Protein AF-G2FJX9-F1 (afdb_monomer)

Sequence (182 aa):
MTTAAAGDDTDPPIITLLGANALTVEAGTVYTDSGASANDAKDGDISANIMQSGVVDTSAPGSYILTYNVSDAAGNAATAVTRSVLVADTTPPAISLIGSSPQTVILGASYSDQGATANDSFDGDISASIVATGSVNTGVVGSYTLTYNVVDSAGNAATAITRTVNVVAVTLPADVTPRSSP

Secondary structure (DSSP, 8-state):
-------S--PPPEEEE-S-SSEEEETTSPP----EEEEETTTEE-GGGPEEE----TTS-EEEEEEEE-B-TT-PBPPPEEEEEEEE--PPPEEEESS-SSEEEETT-------EEEEETTTEE-GGGPEEE----TTS-EEEEEEEE-B-SS-PBPPPEEEEEEEE---PPP--------

Organism: NCBI:txid1049564

Nearest PDB structures (foldseek):
  4mb5-assembly1_A  TM=5.735E-01  e=2.737E-11  Moritella marina
  4hmc-assembly1_A  TM=5.653E-01  e=8.093E-11  Moritella marina
  5fq3-assembly4_D  TM=8.611E-01  e=6.940E-05  Bacteroides thetaiotaomicron
  2kpn-assembly1_A  TM=7.502E-01  e=7.327E-05  Bacillus cereus ATCC 14579
  5fq8-assembly1_G  TM=5.221E-01  e=1.790E-05  Bacteroides thetaiotaomicron

Solvent-accessible surface area (backbone atoms only — not comparable to full-atom values): 10976 Å² total; per-residue (Å²): 136,82,78,76,71,75,58,95,67,79,75,49,30,49,71,44,74,40,76,78,71,68,40,78,43,58,33,65,48,91,84,78,83,70,56,54,44,30,42,30,96,84,80,34,78,48,37,90,61,53,45,76,43,69,73,79,59,32,84,48,68,43,82,33,56,37,40,39,40,40,58,50,96,62,64,35,57,27,76,68,48,73,44,45,37,34,25,38,67,80,71,51,30,49,70,45,69,46,70,75,66,68,38,81,44,52,50,66,47,91,84,78,85,71,58,53,46,29,42,29,93,73,81,36,81,48,37,90,63,53,47,76,42,73,68,79,61,34,82,45,69,45,79,29,56,36,40,38,38,42,60,52,96,78,64,35,58,27,77,66,48,71,41,40,39,34,22,36,74,82,80,72,76,80,84,76,78,76,82,80,75,134

Mean predicted aligned error: 6.61 Å

InterPro domains:
  IPR013783 Immunoglobulin-like fold [G3DSA:2.60.40.10] (12-90)
  IPR013783 Immunoglobulin-like fold [G3DSA:2.60.40.10] (91-170)
  IPR032179 Pesticidal crystal protein Cry22Aa, Ig-like domain [PF16403] (15-87)
  IPR032179 Pesticidal crystal protein C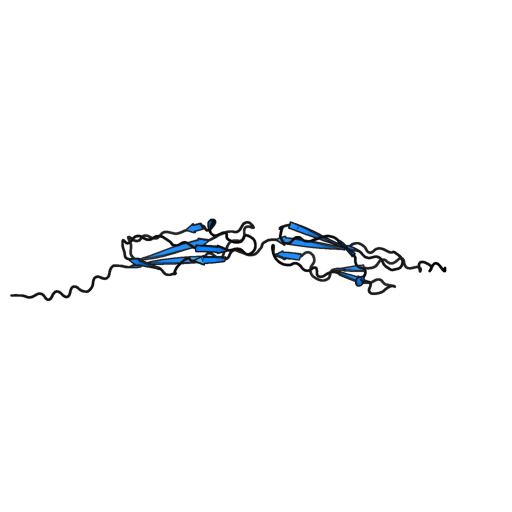ry22Aa, Ig-like domain [PF16403] (95-167)
  IPR051846 SH2 domain-containing adapter proteins [PTHR15127] (12-162)

Foldseek 3Di:
DDDDPLPPDPFWKEKAADDDAAEEDEAPDDDDGSAIWIQDPPQGTPSVQKDKDWDDHSLDFDKTKIKIKGGDPSGHIYDIDIGIYGRAHPWAKDKAADDDAAAEAEQPDDDDGPAIWIQDPNQGTPSVQKDKDWDDDSNDFDKTKIKIKGADPRGHIYDIDIGIYGHDYDDDDPPPPDPPDD

pLDDT: mean 93.91, std 12.18, range [40.28, 98.81]

Structure (mmCIF, N/CA/C/O backbone):
data_AF-G2FJX9-F1
#
_entry.id   AF-G2FJX9-F1
#
loop_
_atom_site.group_PDB
_atom_site.id
_atom_site.type_symbol
_atom_site.label_atom_id
_atom_site.label_alt_id
_atom_site.label_comp_id
_atom_site.label_asym_id
_atom_site.label_entity_id
_atom_site.label_seq_id
_atom_site.pdbx_PDB_ins_code
_atom_site.Cartn_x
_atom_site.Cartn_y
_atom_site.Cartn_z
_atom_site.occupancy
_atom_site.B_iso_or_equiv
_atom_site.auth_seq_id
_atom_site.auth_comp_id
_atom_site.auth_asym_id
_atom_site.auth_atom_id
_atom_site.pdbx_PDB_model_num
ATOM 1 N N . MET A 1 1 ? 36.270 16.993 -45.300 1.00 41.53 1 MET A N 1
ATOM 2 C CA . MET A 1 1 ? 35.192 16.458 -44.447 1.00 41.53 1 MET A CA 1
ATOM 3 C C . MET A 1 1 ? 35.109 14.978 -44.752 1.00 41.53 1 MET A C 1
ATOM 5 O O . MET A 1 1 ? 34.533 14.606 -45.763 1.00 41.53 1 MET A O 1
ATOM 9 N N . THR A 1 2 ? 35.834 14.165 -43.993 1.00 40.28 2 THR A N 1
ATOM 10 C CA . THR A 1 2 ? 35.913 12.722 -44.225 1.00 40.28 2 THR A CA 1
ATOM 11 C C . THR A 1 2 ? 34.751 12.096 -43.473 1.00 40.28 2 THR A C 1
ATOM 13 O O . THR A 1 2 ? 34.724 12.142 -42.247 1.00 40.28 2 THR A O 1
ATOM 16 N N . THR A 1 3 ? 33.759 11.593 -44.200 1.00 47.09 3 THR A N 1
ATOM 17 C CA . THR A 1 3 ? 32.723 10.718 -43.650 1.00 47.09 3 THR A CA 1
ATOM 18 C C . THR A 1 3 ? 33.428 9.487 -43.093 1.00 47.09 3 THR A C 1
ATOM 20 O O . THR A 1 3 ? 34.003 8.717 -43.864 1.00 47.09 3 THR A O 1
ATOM 23 N N . ALA A 1 4 ? 33.462 9.345 -41.767 1.00 46.47 4 ALA A N 1
ATOM 24 C CA . ALA A 1 4 ? 33.863 8.096 -41.141 1.00 46.47 4 ALA A CA 1
ATOM 25 C C . ALA A 1 4 ? 32.975 6.991 -41.722 1.00 46.47 4 ALA A C 1
ATOM 27 O O . ALA A 1 4 ? 31.752 7.130 -41.755 1.00 46.47 4 ALA A O 1
ATOM 28 N N . ALA A 1 5 ? 33.603 5.954 -42.270 1.00 47.22 5 ALA A N 1
ATOM 29 C CA . ALA A 1 5 ? 32.902 4.749 -42.667 1.00 47.22 5 ALA A CA 1
ATOM 30 C C . ALA A 1 5 ? 32.139 4.228 -41.444 1.00 47.22 5 ALA A C 1
ATOM 32 O O . ALA A 1 5 ? 32.725 4.144 -40.362 1.00 47.22 5 ALA A O 1
ATOM 33 N N . ALA A 1 6 ? 30.857 3.897 -41.617 1.00 55.81 6 ALA A N 1
ATOM 34 C CA . ALA A 1 6 ? 30.191 2.960 -40.727 1.00 55.81 6 ALA A CA 1
ATOM 35 C C . ALA A 1 6 ? 31.085 1.715 -40.700 1.00 55.81 6 ALA A C 1
ATOM 37 O O . ALA A 1 6 ? 31.231 1.039 -41.717 1.00 55.81 6 ALA A O 1
ATOM 38 N N . GLY A 1 7 ? 31.829 1.522 -39.609 1.00 59.31 7 GLY A N 1
ATOM 39 C CA . GLY A 1 7 ? 32.625 0.314 -39.437 1.00 59.31 7 GLY A CA 1
ATOM 40 C C . GLY A 1 7 ? 31.679 -0.882 -39.449 1.00 59.31 7 GLY A C 1
ATOM 41 O O . GLY A 1 7 ? 30.550 -0.723 -39.008 1.00 59.31 7 GLY A O 1
ATOM 42 N N . ASP A 1 8 ? 32.152 -2.034 -39.932 1.00 80.94 8 ASP A N 1
ATOM 43 C CA . ASP A 1 8 ? 31.414 -3.291 -40.199 1.00 80.94 8 ASP A CA 1
ATOM 44 C C . ASP A 1 8 ? 30.699 -3.939 -38.991 1.00 80.94 8 ASP A C 1
ATOM 46 O O . ASP A 1 8 ? 30.580 -5.158 -38.917 1.00 80.94 8 ASP A O 1
ATOM 50 N N . ASP A 1 9 ? 30.297 -3.164 -37.991 1.00 92.75 9 ASP A N 1
ATOM 51 C CA . ASP A 1 9 ? 29.526 -3.680 -36.882 1.00 92.75 9 ASP A CA 1
ATOM 52 C C . ASP A 1 9 ? 28.067 -3.875 -37.276 1.00 92.75 9 ASP A C 1
ATOM 54 O O . ASP A 1 9 ? 27.397 -2.938 -37.715 1.00 92.75 9 ASP A O 1
ATOM 58 N N . THR A 1 10 ? 27.586 -5.097 -37.107 1.00 94.94 10 THR A N 1
ATOM 59 C CA . THR A 1 10 ? 26.187 -5.472 -37.319 1.00 94.94 10 THR A CA 1
ATOM 60 C C . THR A 1 10 ? 25.580 -6.121 -36.081 1.00 94.94 10 THR A C 1
ATOM 62 O O . THR A 1 10 ? 24.422 -6.543 -36.133 1.00 94.94 10 THR A O 1
ATOM 65 N N . ASP A 1 11 ? 26.359 -6.271 -35.007 1.00 95.88 11 ASP A N 1
ATOM 66 C CA . ASP A 1 11 ? 25.911 -6.929 -33.791 1.00 95.88 11 ASP A CA 1
ATOM 67 C C . ASP A 1 11 ? 25.191 -5.891 -32.920 1.00 95.88 11 ASP A C 1
ATOM 69 O O . ASP A 1 11 ? 25.753 -4.852 -32.606 1.00 95.88 11 ASP A O 1
ATOM 73 N N . PRO A 1 12 ? 23.915 -6.105 -32.558 1.00 97.25 12 PRO A N 1
ATOM 74 C CA . PRO A 1 12 ? 23.208 -5.152 -31.723 1.00 97.25 12 PRO A CA 1
ATOM 75 C C . PRO A 1 12 ? 23.646 -5.267 -30.254 1.00 97.25 12 PRO A C 1
ATOM 77 O O . PRO A 1 12 ? 23.904 -6.375 -29.765 1.00 97.25 12 PRO A O 1
ATOM 80 N N . PRO A 1 13 ? 23.583 -4.163 -29.494 1.00 98.44 13 PRO A N 1
ATOM 81 C CA . PRO A 1 13 ? 23.856 -4.188 -28.066 1.00 98.44 13 PRO A CA 1
ATOM 82 C C . PRO A 1 13 ? 22.844 -5.038 -27.286 1.00 98.44 13 PRO A C 1
ATOM 84 O O . PRO A 1 13 ? 21.667 -5.156 -27.648 1.00 98.44 13 PRO A O 1
ATOM 87 N N . ILE A 1 14 ? 23.281 -5.574 -26.143 1.00 98.69 14 ILE A N 1
ATOM 88 C CA . ILE A 1 14 ? 22.447 -6.343 -25.211 1.00 98.69 14 ILE A CA 1
ATOM 89 C C . ILE A 1 14 ? 22.145 -5.499 -23.974 1.00 98.69 14 ILE A C 1
ATOM 91 O O . ILE A 1 14 ? 23.054 -5.100 -23.246 1.00 98.69 14 ILE A O 1
ATOM 95 N N . ILE A 1 15 ? 20.855 -5.290 -23.696 1.00 98.81 15 ILE A N 1
ATOM 96 C CA . ILE A 1 15 ? 20.367 -4.610 -22.489 1.00 98.81 15 ILE A CA 1
ATOM 97 C C . ILE A 1 15 ? 20.083 -5.639 -21.388 1.00 98.81 15 ILE A C 1
ATOM 99 O O . ILE A 1 15 ? 19.423 -6.650 -21.623 1.00 98.81 15 ILE A O 1
ATOM 103 N N . THR A 1 16 ? 20.517 -5.351 -20.163 1.00 98.56 16 THR A N 1
ATOM 104 C CA . THR A 1 16 ? 20.200 -6.126 -18.955 1.00 98.56 16 THR A CA 1
ATOM 105 C C . THR A 1 16 ? 19.555 -5.218 -17.912 1.00 98.56 16 THR A C 1
ATOM 107 O O . THR A 1 16 ? 20.143 -4.221 -17.502 1.00 98.56 16 THR A O 1
ATOM 110 N N . LEU A 1 17 ? 18.344 -5.546 -17.455 1.00 98.50 17 LEU A N 1
ATOM 111 C CA . LEU A 1 17 ? 17.701 -4.806 -16.364 1.00 98.50 17 LEU A CA 1
ATOM 112 C C . LEU A 1 17 ? 18.473 -4.989 -15.054 1.00 98.50 17 LEU A C 1
ATOM 114 O O . LEU A 1 17 ? 18.838 -6.107 -14.694 1.00 98.50 17 LEU A O 1
ATOM 118 N N . LEU A 1 18 ? 18.653 -3.901 -14.308 1.00 98.19 18 LEU A N 1
ATOM 119 C CA . LEU A 1 18 ? 19.197 -3.950 -12.953 1.00 98.19 18 LEU A CA 1
ATOM 120 C C . LEU A 1 18 ? 18.048 -4.075 -11.946 1.00 98.19 18 LEU A C 1
ATOM 122 O O . LEU A 1 18 ? 17.080 -3.331 -12.020 1.00 98.19 18 LEU A O 1
ATOM 126 N N . GLY A 1 19 ? 18.124 -5.001 -10.994 1.00 96.81 19 GLY A N 1
ATOM 127 C CA . GLY A 1 19 ? 17.037 -5.225 -10.033 1.00 96.81 19 GLY A CA 1
ATOM 128 C C . GLY A 1 19 ? 15.894 -6.095 -10.573 1.00 96.81 19 GLY A C 1
ATOM 129 O O . GLY A 1 19 ? 16.019 -6.757 -11.602 1.00 96.81 19 GLY A O 1
ATOM 130 N N . ALA A 1 20 ? 14.789 -6.148 -9.828 1.00 97.38 20 ALA A N 1
ATOM 131 C CA . ALA A 1 20 ? 13.705 -7.096 -10.078 1.00 97.38 20 ALA A CA 1
ATOM 132 C C . ALA A 1 20 ? 12.870 -6.756 -11.328 1.00 97.38 20 ALA A C 1
ATOM 134 O O . ALA A 1 20 ? 12.657 -5.589 -11.667 1.00 97.38 20 ALA A O 1
ATOM 135 N N . ASN A 1 21 ? 12.373 -7.801 -11.995 1.00 96.88 21 ASN A N 1
ATOM 136 C CA . ASN A 1 21 ? 11.363 -7.709 -13.045 1.00 96.88 21 ASN A CA 1
ATOM 137 C C . ASN A 1 21 ? 10.542 -9.015 -13.102 1.00 96.88 21 ASN A C 1
ATOM 139 O O . ASN A 1 21 ? 11.111 -10.080 -13.328 1.00 96.88 21 ASN A O 1
ATOM 143 N N . ALA A 1 22 ? 9.219 -8.998 -12.935 1.00 96.56 22 ALA A N 1
ATOM 144 C CA . ALA A 1 22 ? 8.404 -7.855 -12.511 1.00 96.56 22 ALA A CA 1
ATOM 145 C C . ALA A 1 22 ? 8.722 -7.422 -11.065 1.00 96.56 22 ALA A C 1
ATOM 147 O O . ALA A 1 22 ? 9.362 -8.165 -10.318 1.00 96.56 22 ALA A O 1
ATOM 148 N N . LEU A 1 23 ? 8.269 -6.231 -10.669 1.00 97.00 23 LEU A N 1
ATOM 149 C CA . LEU A 1 23 ? 8.296 -5.806 -9.268 1.00 97.00 23 LEU A CA 1
ATOM 150 C C . LEU A 1 23 ? 6.975 -5.170 -8.830 1.00 97.00 23 LEU A C 1
ATOM 152 O O . LEU A 1 23 ? 6.249 -4.604 -9.649 1.00 97.00 23 LEU A O 1
ATOM 156 N N . THR A 1 24 ? 6.711 -5.238 -7.529 1.00 98.00 24 THR A N 1
ATOM 157 C CA . THR A 1 24 ? 5.604 -4.537 -6.876 1.00 98.00 24 THR A CA 1
ATOM 158 C C . THR A 1 24 ? 6.153 -3.353 -6.090 1.00 98.00 24 THR A C 1
ATOM 160 O O . THR A 1 24 ? 7.195 -3.468 -5.443 1.00 98.00 24 THR A O 1
ATOM 163 N N . VAL A 1 25 ? 5.459 -2.224 -6.165 1.00 98.31 25 VAL A N 1
ATOM 164 C CA . VAL A 1 25 ? 5.754 -0.978 -5.459 1.00 98.31 25 VAL A CA 1
ATOM 165 C C . VAL A 1 25 ? 4.544 -0.610 -4.619 1.00 98.31 25 VAL A C 1
ATOM 167 O O . VAL A 1 25 ? 3.416 -0.657 -5.108 1.00 98.31 25 VAL A O 1
ATOM 170 N N . GLU A 1 26 ? 4.796 -0.221 -3.375 1.00 98.50 26 GLU A N 1
ATOM 171 C CA . GLU A 1 26 ? 3.747 0.230 -2.471 1.00 98.50 26 GLU A CA 1
ATOM 172 C C . GLU A 1 26 ? 3.165 1.571 -2.930 1.00 98.50 26 GLU A C 1
ATOM 174 O O . GLU A 1 26 ? 3.909 2.521 -3.221 1.00 98.50 26 GLU A O 1
ATOM 179 N N . ALA A 1 27 ? 1.838 1.651 -2.999 1.00 98.50 27 ALA A N 1
ATOM 180 C CA . ALA A 1 27 ? 1.137 2.861 -3.397 1.00 98.50 27 ALA A CA 1
ATOM 181 C C . ALA A 1 27 ? 1.475 4.037 -2.463 1.00 98.50 27 ALA A C 1
ATOM 183 O O . ALA A 1 27 ? 1.755 3.881 -1.278 1.00 98.50 27 ALA A O 1
ATOM 184 N N . GLY A 1 28 ? 1.527 5.243 -3.023 1.00 97.19 28 GLY A N 1
ATOM 185 C CA . GLY A 1 28 ? 1.879 6.470 -2.305 1.00 97.19 28 GLY A CA 1
ATOM 186 C C . GLY A 1 28 ? 3.358 6.609 -1.913 1.00 97.19 28 GLY A C 1
ATOM 187 O O . GLY A 1 28 ? 3.757 7.671 -1.432 1.00 97.19 28 GLY A O 1
ATOM 188 N N . THR A 1 29 ? 4.199 5.595 -2.140 1.00 97.62 29 THR A N 1
ATOM 189 C CA . THR A 1 29 ? 5.635 5.667 -1.825 1.00 97.62 29 THR A CA 1
ATOM 190 C C . THR A 1 29 ? 6.467 6.199 -2.990 1.00 97.62 29 THR A C 1
ATOM 192 O O . THR A 1 29 ? 6.030 6.250 -4.141 1.00 97.62 29 THR A O 1
ATOM 195 N N . VAL A 1 30 ? 7.697 6.627 -2.700 1.00 97.00 30 VAL A N 1
ATOM 196 C CA . VAL A 1 30 ? 8.643 7.047 -3.738 1.00 97.00 30 VAL A CA 1
ATOM 197 C C . VAL A 1 30 ? 9.198 5.814 -4.445 1.00 97.00 30 VAL A C 1
ATOM 199 O O 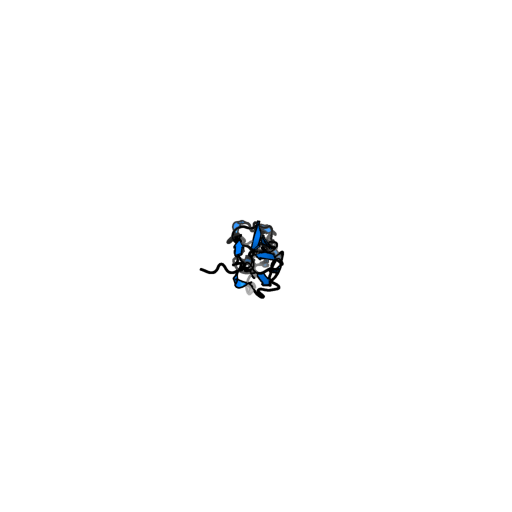. VAL A 1 30 ? 9.786 4.940 -3.810 1.00 97.00 30 VAL A O 1
ATOM 202 N N . TYR A 1 31 ? 9.077 5.791 -5.771 1.00 97.50 31 TYR A N 1
ATOM 203 C CA . TYR A 1 31 ? 9.707 4.789 -6.620 1.00 97.50 31 TYR A CA 1
ATOM 204 C C . TYR A 1 31 ? 10.940 5.355 -7.322 1.00 97.50 31 TYR A C 1
ATOM 206 O O . TYR A 1 31 ? 10.863 6.376 -8.005 1.00 97.50 31 TYR A O 1
ATOM 214 N N . THR A 1 32 ? 12.060 4.644 -7.197 1.00 97.00 32 THR A N 1
ATOM 215 C CA . THR A 1 32 ? 13.280 4.913 -7.959 1.00 97.00 32 THR A CA 1
ATOM 216 C C . THR A 1 32 ? 13.578 3.721 -8.847 1.00 97.00 32 THR A C 1
ATOM 218 O O . THR A 1 32 ? 13.769 2.599 -8.372 1.00 97.00 32 THR A O 1
ATOM 221 N N . ASP A 1 33 ? 13.644 3.982 -10.146 1.00 97.31 33 ASP A N 1
ATOM 222 C CA . ASP A 1 33 ? 13.982 2.968 -11.122 1.00 97.31 33 ASP A CA 1
ATOM 223 C C . ASP A 1 33 ? 15.440 2.512 -10.961 1.00 97.31 33 ASP A C 1
ATOM 225 O O . ASP A 1 33 ? 16.356 3.329 -10.891 1.00 97.31 33 ASP A O 1
ATOM 229 N N . SER A 1 34 ? 15.671 1.198 -10.915 1.00 97.50 34 SER A N 1
ATOM 230 C CA . SER A 1 34 ? 17.032 0.647 -10.801 1.00 97.50 34 SER A CA 1
ATOM 231 C C . SER A 1 34 ? 17.830 0.755 -12.106 1.00 97.50 34 SER A C 1
ATOM 233 O O . SER A 1 34 ? 19.022 0.463 -12.119 1.00 97.50 34 SER A O 1
ATOM 235 N N . GLY A 1 35 ? 17.191 1.172 -13.203 1.00 97.94 35 GLY A N 1
ATOM 236 C CA . GLY A 1 35 ? 17.808 1.302 -14.511 1.00 97.94 35 GLY A CA 1
ATOM 237 C C . GLY A 1 35 ? 18.100 -0.038 -15.179 1.00 97.94 35 GLY A C 1
ATOM 238 O O . GLY A 1 35 ? 17.549 -1.092 -14.834 1.00 97.94 35 GLY A O 1
ATOM 239 N N . ALA A 1 36 ? 18.986 0.031 -16.160 1.00 98.69 36 ALA A N 1
ATOM 240 C CA . ALA A 1 36 ? 19.495 -1.085 -16.933 1.00 98.69 36 ALA A CA 1
ATOM 241 C C . ALA A 1 36 ? 20.971 -0.821 -17.269 1.00 98.69 36 ALA A C 1
ATOM 243 O O . ALA A 1 36 ? 21.419 0.325 -17.221 1.00 98.69 36 ALA A O 1
ATOM 244 N N . SER A 1 37 ? 21.712 -1.868 -17.615 1.00 98.69 37 SER A N 1
ATOM 245 C CA . SER A 1 37 ? 23.018 -1.767 -18.265 1.00 98.69 37 SER A CA 1
ATOM 246 C C . SER A 1 37 ? 22.923 -2.224 -19.718 1.00 98.69 37 SER A C 1
ATOM 248 O O . SER A 1 37 ? 22.001 -2.954 -20.087 1.00 98.69 37 SER A O 1
ATOM 250 N N . ALA A 1 38 ? 23.865 -1.790 -20.550 1.00 98.69 38 ALA A N 1
ATOM 251 C CA . ALA A 1 38 ? 23.965 -2.200 -21.940 1.00 98.69 38 ALA A CA 1
ATOM 252 C C . ALA A 1 38 ? 25.424 -2.415 -22.329 1.00 98.69 38 ALA A C 1
ATOM 254 O O . ALA A 1 38 ? 26.266 -1.554 -22.086 1.00 98.69 38 ALA A O 1
ATOM 255 N N . ASN A 1 39 ? 25.707 -3.561 -22.941 1.00 98.62 39 ASN A N 1
ATOM 256 C CA . ASN A 1 39 ? 27.021 -3.856 -23.498 1.00 98.62 39 ASN A CA 1
ATOM 257 C C . ASN A 1 39 ? 26.888 -4.227 -24.967 1.00 98.62 39 ASN A C 1
ATOM 259 O O . ASN A 1 39 ? 25.992 -4.984 -25.346 1.00 98.62 39 ASN A O 1
ATOM 263 N N . ASP A 1 40 ? 27.818 -3.709 -25.748 1.00 98.31 40 ASP A N 1
ATOM 264 C CA . ASP A 1 40 ? 28.053 -4.067 -27.131 1.00 98.31 40 ASP A CA 1
ATOM 265 C C . ASP A 1 40 ? 29.410 -4.780 -27.279 1.00 98.31 40 ASP A C 1
ATOM 267 O O . ASP A 1 40 ? 30.335 -4.563 -26.489 1.00 98.31 40 ASP A O 1
ATOM 271 N N . ALA A 1 41 ? 29.537 -5.654 -28.278 1.00 97.12 41 ALA A N 1
ATOM 272 C CA . ALA A 1 41 ? 30.748 -6.442 -28.490 1.00 97.12 41 ALA A CA 1
ATOM 273 C C . ALA A 1 41 ? 31.952 -5.595 -28.942 1.00 97.12 41 ALA A C 1
ATOM 275 O O . ALA A 1 41 ? 33.096 -5.945 -28.629 1.00 97.12 41 ALA A O 1
ATOM 276 N N . LYS A 1 42 ? 31.715 -4.497 -29.664 1.00 95.94 42 LYS A N 1
ATOM 277 C CA . LYS A 1 42 ? 32.747 -3.636 -30.246 1.00 95.94 42 LYS A CA 1
ATOM 278 C C . LYS A 1 42 ? 32.888 -2.313 -29.506 1.00 95.94 42 LYS A C 1
ATOM 280 O O . LYS A 1 42 ? 34.017 -1.871 -29.287 1.00 95.94 42 LYS A O 1
ATOM 285 N N . ASP A 1 43 ? 31.772 -1.712 -29.106 1.00 96.56 43 ASP A N 1
ATOM 286 C CA . ASP A 1 43 ? 31.730 -0.427 -28.404 1.00 96.56 43 ASP A CA 1
ATOM 287 C C . ASP A 1 43 ? 31.861 -0.576 -26.876 1.00 96.56 43 ASP A C 1
ATOM 289 O O . ASP A 1 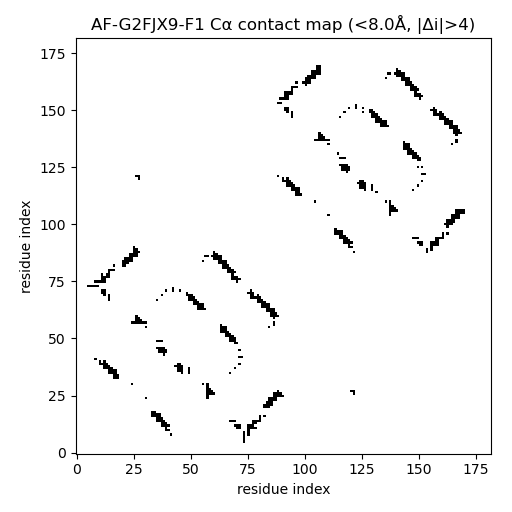43 ? 32.160 0.393 -26.174 1.00 96.56 43 ASP A O 1
ATOM 293 N N . GLY A 1 44 ? 31.712 -1.794 -26.345 1.00 97.50 44 GLY A N 1
ATOM 294 C CA . GLY A 1 44 ? 31.833 -2.076 -24.916 1.00 97.50 44 GLY A CA 1
ATOM 295 C C . GLY A 1 44 ? 30.621 -1.593 -24.116 1.00 97.50 44 GLY A C 1
ATOM 296 O O . GLY A 1 44 ? 29.478 -1.765 -24.534 1.00 97.50 44 GLY A O 1
ATOM 297 N N . ASP A 1 45 ? 30.853 -1.026 -22.929 1.00 98.44 45 ASP A N 1
ATOM 298 C CA . ASP A 1 45 ? 29.772 -0.533 -22.068 1.00 98.44 45 ASP A CA 1
ATOM 299 C C . ASP A 1 45 ? 29.195 0.781 -22.612 1.00 98.44 45 ASP A C 1
ATOM 301 O O . ASP A 1 45 ? 29.835 1.835 -22.567 1.00 98.44 45 ASP A O 1
ATOM 305 N N . ILE A 1 46 ? 27.951 0.714 -23.078 1.00 98.50 46 ILE A N 1
ATOM 306 C CA . ILE A 1 46 ? 27.189 1.852 -23.596 1.00 98.50 46 ILE A CA 1
ATOM 307 C C . ILE A 1 46 ? 25.985 2.187 -22.704 1.00 98.50 46 ILE A C 1
ATOM 309 O O . ILE A 1 46 ? 25.046 2.852 -23.144 1.00 98.50 46 ILE A O 1
ATOM 313 N N . SER A 1 47 ? 25.993 1.762 -21.435 1.00 98.62 47 SER A N 1
ATOM 314 C CA . SER A 1 47 ? 24.878 1.951 -20.492 1.00 98.62 47 SER A CA 1
ATOM 315 C C . SER A 1 47 ? 24.444 3.415 -20.345 1.00 98.62 47 SER A C 1
ATOM 317 O O . SER A 1 47 ? 23.261 3.696 -20.171 1.00 98.62 47 SER A O 1
ATOM 319 N N . ALA A 1 48 ? 25.379 4.363 -20.466 1.00 98.25 48 ALA A N 1
ATOM 320 C CA . ALA A 1 48 ? 25.092 5.799 -20.397 1.00 98.25 48 ALA A CA 1
ATOM 321 C C . ALA A 1 48 ? 24.210 6.315 -21.552 1.00 98.25 48 ALA A C 1
ATOM 323 O O . ALA A 1 48 ? 23.621 7.388 -21.434 1.00 98.25 48 ALA A O 1
ATOM 324 N N . ASN A 1 49 ? 24.104 5.555 -22.646 1.00 98.31 49 ASN A N 1
ATOM 325 C CA . ASN A 1 49 ? 23.326 5.915 -23.830 1.00 98.31 49 ASN A CA 1
ATOM 326 C C . ASN A 1 49 ? 21.909 5.323 -23.808 1.00 98.31 49 ASN A C 1
ATOM 328 O O . ASN A 1 49 ? 21.134 5.561 -24.736 1.00 98.31 49 ASN A O 1
ATOM 332 N N . ILE A 1 50 ? 21.559 4.541 -22.779 1.00 98.69 50 ILE A N 1
ATOM 333 C CA . ILE A 1 50 ? 20.227 3.948 -22.665 1.00 98.69 50 ILE A CA 1
ATOM 334 C C . ILE A 1 50 ? 19.176 5.052 -22.569 1.00 98.69 50 ILE A C 1
ATOM 336 O O . ILE A 1 50 ? 19.208 5.915 -21.692 1.00 98.69 50 ILE A O 1
ATOM 340 N N . MET A 1 51 ? 18.184 4.966 -23.448 1.00 98.31 51 MET A N 1
ATOM 341 C CA . MET A 1 51 ? 16.975 5.765 -23.397 1.00 98.31 51 MET A CA 1
ATOM 342 C C . MET A 1 51 ? 15.872 4.967 -22.707 1.00 98.31 51 MET A C 1
ATOM 344 O O . MET A 1 51 ? 15.427 3.930 -23.205 1.00 98.31 51 MET A O 1
ATOM 348 N N . GLN A 1 52 ? 15.410 5.474 -21.567 1.00 98.25 52 GLN A N 1
ATOM 349 C CA . GLN A 1 52 ? 14.216 4.977 -20.891 1.00 98.25 52 GLN A CA 1
ATOM 350 C C . GLN A 1 52 ? 12.988 5.778 -21.342 1.00 98.25 52 GLN A C 1
ATOM 352 O O . GLN A 1 52 ? 13.027 7.004 -21.441 1.00 98.25 52 GLN A O 1
ATOM 357 N N . SER A 1 53 ? 11.870 5.089 -21.547 1.00 98.19 53 SER A N 1
ATOM 358 C CA . SER A 1 53 ? 10.542 5.688 -21.696 1.00 98.19 53 SER A CA 1
ATOM 359 C C . SER A 1 53 ? 9.526 5.010 -20.775 1.00 98.19 53 SER A C 1
ATOM 361 O O . SER A 1 53 ? 9.762 3.907 -20.279 1.00 98.19 53 SER A O 1
ATOM 363 N N . GLY A 1 54 ? 8.396 5.680 -20.546 1.00 97.81 54 GLY A N 1
ATOM 364 C CA . GLY A 1 54 ? 7.401 5.288 -19.547 1.00 97.81 54 GLY A CA 1
ATOM 365 C C . GLY A 1 54 ? 7.606 6.010 -18.215 1.00 97.81 54 GLY A C 1
ATOM 366 O O . GLY A 1 54 ? 8.696 6.493 -17.906 1.00 97.81 54 GLY A O 1
ATOM 367 N N . VAL A 1 55 ? 6.526 6.104 -17.444 1.00 97.25 55 VAL A N 1
ATOM 368 C CA . VAL A 1 55 ? 6.490 6.723 -16.116 1.00 97.25 55 VAL A CA 1
ATOM 369 C C . VAL A 1 55 ? 5.663 5.818 -15.213 1.00 97.25 55 VAL A C 1
ATOM 371 O O . VAL A 1 55 ? 4.646 5.279 -15.649 1.00 97.25 55 VAL A O 1
ATOM 374 N N . VAL A 1 56 ? 6.108 5.648 -13.971 1.00 98.50 56 VAL A N 1
ATOM 375 C CA . VAL A 1 56 ? 5.345 4.964 -12.924 1.00 98.50 56 VAL A CA 1
ATOM 376 C C . VAL A 1 56 ? 4.739 6.032 -12.025 1.00 98.50 56 VAL A C 1
ATOM 378 O O . VAL A 1 56 ? 5.477 6.820 -11.436 1.00 98.50 56 VAL A O 1
ATOM 381 N N . ASP A 1 57 ? 3.412 6.062 -11.936 1.00 98.31 57 ASP A N 1
ATOM 382 C CA . ASP A 1 57 ? 2.689 6.917 -10.996 1.00 98.31 57 ASP A CA 1
ATOM 383 C C . ASP A 1 57 ? 2.308 6.095 -9.761 1.00 98.31 57 ASP A C 1
ATOM 385 O O . ASP A 1 57 ? 1.389 5.279 -9.797 1.00 98.31 57 ASP A O 1
ATOM 389 N N . THR A 1 58 ? 3.032 6.285 -8.658 1.00 98.38 58 THR A N 1
ATOM 390 C CA . THR A 1 58 ? 2.757 5.554 -7.414 1.00 98.38 58 THR A CA 1
ATOM 391 C C . THR A 1 58 ? 1.520 6.062 -6.680 1.00 98.38 58 THR A C 1
ATOM 393 O O . THR A 1 58 ? 1.049 5.384 -5.773 1.00 98.38 58 THR A O 1
ATOM 396 N N . SER A 1 59 ? 0.950 7.209 -7.068 1.00 97.69 59 SER A N 1
ATOM 397 C CA . SER A 1 59 ? -0.311 7.703 -6.498 1.00 97.69 59 SER A CA 1
ATOM 398 C C . SER A 1 59 ? -1.546 6.998 -7.065 1.00 97.69 59 SER A C 1
ATOM 400 O O . SER A 1 59 ? -2.639 7.135 -6.519 1.00 97.69 59 SER A O 1
ATOM 402 N N . ALA A 1 60 ? -1.376 6.214 -8.132 1.00 97.69 60 ALA A N 1
ATOM 403 C CA . ALA A 1 60 ? -2.441 5.469 -8.778 1.00 97.69 60 ALA A CA 1
ATOM 404 C C . ALA A 1 60 ? -2.080 3.973 -8.841 1.00 97.69 60 ALA A C 1
ATOM 406 O O . ALA A 1 60 ? -1.223 3.579 -9.638 1.00 97.69 60 ALA A O 1
ATOM 407 N N . PRO A 1 61 ? -2.730 3.110 -8.039 1.00 98.00 61 PRO A N 1
ATOM 408 C CA . PRO A 1 61 ? -2.578 1.666 -8.155 1.00 98.00 61 PRO A CA 1
ATOM 409 C C . PRO A 1 61 ? -2.862 1.175 -9.579 1.00 98.00 61 PRO A C 1
ATOM 411 O O . PRO A 1 61 ? -3.823 1.597 -10.226 1.00 98.00 61 PRO A O 1
ATOM 414 N N . GLY A 1 62 ? -2.021 0.277 -10.085 1.00 98.25 62 GLY A N 1
ATOM 415 C CA . GLY A 1 62 ? -2.095 -0.185 -11.466 1.00 98.25 62 GLY A CA 1
ATOM 416 C C . GLY A 1 62 ? -0.797 -0.795 -11.979 1.00 98.25 62 GLY A C 1
ATOM 417 O O . GLY A 1 62 ? 0.223 -0.831 -11.294 1.00 98.25 62 GLY A O 1
ATOM 418 N N . SER A 1 63 ? -0.838 -1.311 -13.208 1.00 98.44 63 SER A N 1
ATOM 419 C CA . SER A 1 63 ? 0.346 -1.836 -13.893 1.00 98.44 63 SER A CA 1
ATOM 420 C C . SER A 1 63 ? 0.953 -0.787 -14.817 1.00 98.44 63 SER A C 1
ATOM 422 O O . SER A 1 63 ? 0.265 -0.207 -15.655 1.00 98.44 63 SER A O 1
ATOM 424 N N . TYR A 1 64 ? 2.260 -0.609 -14.695 1.00 98.69 64 TYR A N 1
ATOM 425 C CA . TYR A 1 64 ? 3.067 0.333 -15.452 1.00 98.69 64 TYR A CA 1
ATOM 426 C C . TYR A 1 64 ? 4.188 -0.407 -16.171 1.00 98.69 64 TYR A C 1
ATOM 428 O O . TYR A 1 64 ? 4.689 -1.431 -15.699 1.00 98.69 64 TYR A O 1
ATOM 436 N N . ILE A 1 65 ? 4.592 0.126 -17.322 1.00 98.56 65 ILE A N 1
ATOM 437 C CA . ILE A 1 65 ? 5.672 -0.434 -18.132 1.00 98.56 65 ILE A CA 1
ATOM 438 C C . ILE A 1 65 ? 6.709 0.652 -18.385 1.00 98.56 65 ILE A C 1
ATOM 440 O O . ILE A 1 65 ? 6.388 1.722 -18.903 1.00 98.56 65 ILE A O 1
ATOM 444 N N . LEU A 1 66 ? 7.961 0.343 -18.060 1.00 98.62 66 LEU A N 1
ATOM 445 C CA . LEU A 1 66 ? 9.126 1.104 -18.498 1.00 98.62 66 LEU A CA 1
ATOM 446 C C . LEU A 1 66 ? 9.798 0.359 -19.644 1.00 98.62 66 LEU A C 1
ATOM 448 O O . LEU A 1 66 ? 9.902 -0.865 -19.604 1.00 98.62 66 LEU A O 1
ATOM 452 N N . THR A 1 67 ? 10.251 1.086 -20.659 1.00 98.62 67 THR A N 1
ATOM 453 C CA . THR A 1 67 ? 10.925 0.516 -21.833 1.00 98.62 67 THR A CA 1
ATOM 454 C C . THR A 1 67 ? 12.312 1.118 -21.971 1.00 98.62 67 THR A C 1
ATOM 456 O O . THR A 1 67 ? 12.446 2.341 -21.977 1.00 98.62 67 THR A O 1
ATOM 459 N N . TYR A 1 68 ? 13.319 0.263 -22.122 1.00 98.75 68 TYR A N 1
ATOM 460 C CA . TYR A 1 68 ? 14.719 0.631 -22.304 1.00 98.75 68 TYR A CA 1
ATOM 461 C C . TYR A 1 68 ? 15.144 0.273 -23.716 1.00 98.75 68 TYR A C 1
ATOM 463 O O . TYR A 1 68 ? 14.893 -0.840 -24.189 1.00 98.75 68 TYR A O 1
ATOM 471 N N . ASN A 1 69 ? 15.798 1.219 -24.375 1.00 98.50 69 ASN A N 1
ATOM 472 C CA . ASN A 1 69 ? 16.366 1.020 -25.693 1.00 98.50 69 ASN A CA 1
ATOM 473 C C . ASN A 1 69 ? 17.712 1.739 -25.801 1.00 98.50 69 ASN A C 1
ATOM 475 O O . ASN A 1 69 ? 17.949 2.730 -25.115 1.00 98.50 69 ASN A O 1
ATOM 479 N N . VAL A 1 70 ? 18.592 1.238 -26.655 1.00 98.50 70 VAL A N 1
ATOM 480 C CA . VAL A 1 70 ? 19.885 1.848 -26.954 1.00 98.50 70 VAL A CA 1
ATOM 481 C C . VAL A 1 70 ? 20.323 1.404 -28.344 1.00 98.50 70 VAL A C 1
ATOM 483 O O . VAL A 1 70 ? 19.957 0.319 -28.804 1.00 98.50 70 VAL A O 1
ATOM 486 N N . SER A 1 71 ? 21.094 2.247 -29.015 1.00 98.12 71 SER A N 1
ATOM 487 C CA . SER A 1 71 ? 21.796 1.883 -30.241 1.00 98.12 71 SER A CA 1
ATOM 488 C C . SER A 1 71 ? 23.290 2.101 -30.049 1.00 98.12 71 SER A C 1
ATOM 490 O O . SER A 1 71 ? 23.691 2.988 -29.290 1.00 98.12 71 SER A O 1
ATOM 492 N N . ASP A 1 72 ? 24.088 1.268 -30.702 1.00 97.31 72 ASP A N 1
ATOM 493 C CA . ASP A 1 72 ? 25.546 1.383 -30.725 1.00 97.31 72 ASP A CA 1
ATOM 494 C C . ASP A 1 72 ? 26.010 2.548 -31.635 1.00 97.31 72 ASP A C 1
ATOM 496 O O . ASP A 1 72 ? 25.194 3.297 -32.191 1.00 97.31 72 ASP A O 1
ATOM 500 N N . ALA A 1 73 ? 27.325 2.734 -31.795 1.00 96.38 73 ALA A N 1
ATOM 501 C CA . ALA A 1 73 ? 27.868 3.808 -32.629 1.00 96.38 73 ALA A CA 1
ATOM 502 C C . ALA A 1 73 ? 27.677 3.571 -34.141 1.00 96.38 73 ALA A C 1
ATOM 504 O O . ALA A 1 73 ? 27.723 4.530 -34.921 1.00 96.38 73 ALA A O 1
ATOM 505 N N . ALA A 1 74 ? 27.467 2.321 -34.564 1.00 95.88 74 ALA A N 1
ATOM 506 C CA . ALA A 1 74 ? 27.183 1.944 -35.949 1.00 95.88 74 ALA A CA 1
ATOM 507 C C . ALA A 1 74 ? 25.693 2.095 -36.319 1.00 95.88 74 ALA A C 1
ATOM 509 O O . ALA A 1 74 ? 25.350 2.113 -37.504 1.00 95.88 74 ALA A O 1
ATOM 510 N N . GLY A 1 75 ? 24.820 2.285 -35.327 1.00 95.44 75 GLY A N 1
ATOM 511 C CA . GLY A 1 75 ? 23.378 2.453 -35.481 1.00 95.44 75 GLY A CA 1
ATOM 512 C C . GLY A 1 75 ? 22.573 1.159 -35.332 1.00 95.44 75 GLY A C 1
ATOM 513 O O . GLY A 1 75 ? 21.376 1.172 -35.634 1.00 95.44 75 GLY A O 1
ATOM 514 N N . ASN A 1 76 ? 23.173 0.059 -34.865 1.00 96.81 76 ASN A N 1
ATOM 515 C CA . ASN A 1 76 ? 22.435 -1.164 -34.564 1.00 96.81 76 ASN A CA 1
ATOM 516 C C . ASN A 1 76 ? 21.639 -0.966 -33.270 1.00 96.81 76 ASN A C 1
ATOM 518 O O . ASN A 1 76 ? 22.174 -0.573 -32.233 1.00 96.81 76 ASN A O 1
ATOM 522 N N . ALA A 1 77 ? 20.332 -1.221 -33.323 1.00 97.50 77 ALA A N 1
ATOM 523 C CA . ALA A 1 77 ? 19.449 -1.071 -32.173 1.00 97.50 77 ALA A CA 1
ATOM 524 C C . ALA A 1 77 ? 19.345 -2.372 -31.372 1.00 97.50 77 ALA A C 1
ATOM 526 O O . ALA A 1 77 ? 19.128 -3.444 -31.942 1.00 97.50 77 ALA A O 1
ATOM 527 N N . ALA A 1 78 ? 19.416 -2.263 -30.044 1.00 98.31 78 ALA A N 1
ATOM 528 C CA . ALA A 1 78 ? 19.082 -3.363 -29.152 1.00 98.31 78 ALA A CA 1
ATOM 529 C C . ALA A 1 78 ? 17.632 -3.826 -29.358 1.00 98.31 78 ALA A C 1
ATOM 531 O O . ALA A 1 78 ? 16.736 -3.055 -29.719 1.00 98.31 78 ALA A O 1
ATOM 532 N N . THR A 1 79 ? 17.365 -5.086 -29.012 1.00 98.44 79 THR A N 1
ATOM 533 C CA . THR A 1 79 ? 15.985 -5.482 -28.709 1.00 98.44 79 THR A CA 1
ATOM 534 C C . THR A 1 79 ? 15.548 -4.742 -27.449 1.00 98.44 79 THR A C 1
ATOM 536 O O . THR A 1 79 ? 16.178 -4.884 -26.401 1.00 98.44 79 THR A O 1
ATOM 539 N N . ALA A 1 80 ? 14.479 -3.949 -27.549 1.00 98.25 80 ALA A N 1
ATOM 540 C CA . ALA A 1 80 ? 13.969 -3.193 -26.413 1.00 98.25 80 ALA A CA 1
ATOM 541 C C . ALA A 1 80 ? 13.581 -4.133 -25.263 1.00 98.25 80 ALA A C 1
ATOM 543 O O . ALA A 1 80 ? 12.921 -5.155 -25.469 1.00 98.25 80 ALA A O 1
ATOM 544 N N . VAL A 1 81 ? 13.966 -3.763 -24.044 1.00 98.62 81 VAL A N 1
ATOM 545 C CA . VAL A 1 81 ? 13.648 -4.521 -22.831 1.00 98.62 81 VAL A CA 1
ATOM 546 C C . VAL A 1 81 ? 12.654 -3.728 -22.002 1.00 98.62 81 VAL A C 1
ATOM 548 O O . VAL A 1 81 ? 12.773 -2.511 -21.876 1.00 98.62 81 VAL A O 1
ATOM 551 N N . THR A 1 82 ? 11.670 -4.411 -21.424 1.00 98.62 82 THR A N 1
ATOM 552 C CA . THR A 1 82 ? 10.633 -3.776 -20.609 1.00 98.62 82 THR A CA 1
ATOM 553 C C . THR A 1 82 ? 10.695 -4.218 -19.155 1.00 98.62 82 THR A C 1
ATOM 555 O O . THR A 1 82 ? 10.825 -5.412 -18.871 1.00 98.62 82 THR A O 1
ATOM 558 N N . ARG A 1 83 ? 10.506 -3.270 -18.236 1.00 98.69 83 ARG A N 1
ATOM 559 C CA . ARG A 1 83 ? 10.247 -3.530 -16.818 1.00 98.69 83 ARG A CA 1
ATOM 560 C C . ARG A 1 83 ? 8.759 -3.369 -16.535 1.00 98.69 83 ARG A C 1
ATOM 562 O O . ARG A 1 83 ? 8.187 -2.326 -16.839 1.00 98.69 83 ARG A O 1
ATOM 569 N N . SER A 1 84 ? 8.159 -4.397 -15.941 1.00 98.56 84 SER A N 1
ATOM 570 C CA . SER A 1 84 ? 6.778 -4.369 -15.460 1.00 98.56 84 SER A CA 1
ATOM 571 C C . SER A 1 84 ? 6.758 -3.990 -13.984 1.00 98.56 84 SER A C 1
ATOM 573 O O . SER A 1 84 ? 7.379 -4.667 -13.160 1.00 98.56 84 SER A O 1
ATOM 575 N N . VAL A 1 85 ? 6.019 -2.934 -13.654 1.00 98.75 85 VAL A N 1
ATOM 576 C CA . VAL A 1 85 ? 5.864 -2.420 -12.291 1.00 98.75 85 VAL A CA 1
ATOM 577 C C . VAL A 1 85 ? 4.393 -2.470 -11.907 1.00 98.75 85 VAL A C 1
ATOM 579 O O . VAL A 1 85 ? 3.555 -1.889 -12.589 1.00 98.75 85 VAL A O 1
ATOM 582 N N . LEU A 1 86 ? 4.073 -3.166 -10.823 1.00 98.69 86 LEU A N 1
ATOM 583 C CA . LEU A 1 86 ? 2.746 -3.157 -10.222 1.00 98.69 86 LEU A CA 1
ATOM 584 C C . LEU A 1 86 ? 2.749 -2.193 -9.038 1.00 98.69 86 LEU A C 1
ATOM 586 O O . LEU A 1 86 ? 3.425 -2.452 -8.051 1.00 98.69 86 LEU A O 1
ATOM 590 N N . VAL A 1 87 ? 1.993 -1.104 -9.119 1.00 98.81 87 VAL A N 1
ATOM 591 C CA . VAL A 1 87 ? 1.699 -0.258 -7.958 1.00 98.81 87 VAL A CA 1
ATOM 592 C C . VAL A 1 87 ? 0.463 -0.828 -7.276 1.00 98.81 87 VAL A C 1
ATOM 594 O O . VAL A 1 87 ? -0.584 -0.957 -7.914 1.00 98.81 87 VAL A O 1
ATOM 597 N N . ALA A 1 88 ? 0.584 -1.182 -6.003 1.00 98.44 88 ALA A N 1
ATOM 598 C CA . ALA A 1 88 ? -0.514 -1.698 -5.198 1.00 98.44 88 ALA A CA 1
ATOM 599 C C . ALA A 1 88 ? -0.403 -1.160 -3.774 1.00 98.44 88 ALA A C 1
ATOM 601 O O . ALA A 1 88 ? 0.701 -0.982 -3.270 1.00 98.44 88 ALA A 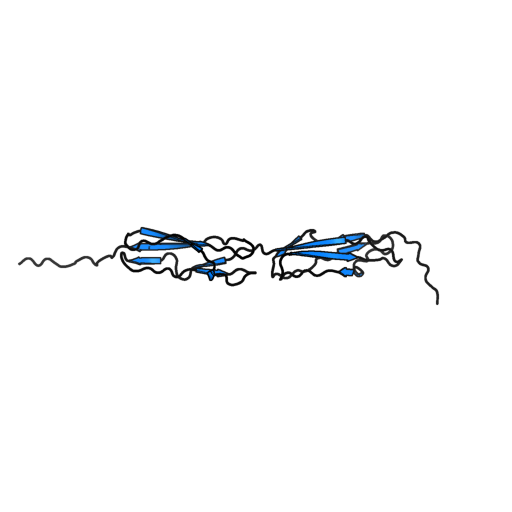O 1
ATOM 602 N N . ASP A 1 89 ? -1.544 -0.906 -3.148 1.00 98.62 89 ASP A N 1
ATOM 603 C CA . ASP A 1 89 ? -1.617 -0.670 -1.711 1.00 98.62 89 ASP A CA 1
ATOM 604 C C . ASP A 1 89 ? -1.718 -2.027 -1.008 1.00 98.62 89 ASP A C 1
ATOM 606 O O . ASP A 1 89 ? -2.657 -2.796 -1.241 1.00 98.62 89 ASP A O 1
ATOM 610 N N . THR A 1 90 ? -0.699 -2.360 -0.223 1.00 98.12 90 THR A N 1
ATOM 611 C CA . THR A 1 90 ? -0.597 -3.643 0.482 1.00 98.12 90 THR A CA 1
ATOM 612 C C . THR A 1 90 ? -0.467 -3.467 1.988 1.00 98.12 90 THR A C 1
ATOM 614 O O . THR A 1 90 ? -0.317 -4.455 2.718 1.00 98.12 90 THR A O 1
ATOM 617 N N . THR A 1 91 ? -0.510 -2.223 2.462 1.00 98.31 91 THR A N 1
ATOM 618 C CA . THR A 1 91 ? -0.285 -1.887 3.860 1.00 98.31 91 THR A CA 1
ATOM 619 C C . THR A 1 91 ? -1.616 -1.874 4.601 1.00 98.31 91 THR A C 1
ATOM 621 O O . THR A 1 91 ? -2.506 -1.125 4.242 1.00 98.31 91 THR A O 1
ATOM 624 N N . PRO A 1 92 ? -1.788 -2.681 5.662 1.00 98.56 92 PRO A N 1
ATOM 625 C CA . PRO A 1 92 ? -3.014 -2.623 6.438 1.00 98.56 92 PRO A CA 1
ATOM 626 C C . PRO A 1 92 ? -3.137 -1.341 7.275 1.00 98.56 92 PRO A C 1
ATOM 628 O O . PRO A 1 92 ? -2.137 -0.882 7.841 1.00 98.56 92 PRO A O 1
ATOM 631 N N . PRO A 1 93 ? -4.372 -0.871 7.523 1.00 98.75 93 PRO A N 1
ATOM 632 C CA . PRO A 1 93 ? -4.618 0.246 8.420 1.00 98.75 93 PRO A CA 1
ATOM 633 C C . PRO A 1 93 ? -4.230 -0.059 9.872 1.00 98.75 93 PRO A C 1
ATOM 635 O O . PRO A 1 93 ? -4.337 -1.189 10.364 1.00 98.75 93 PRO A O 1
ATOM 638 N N . ALA A 1 94 ? -3.864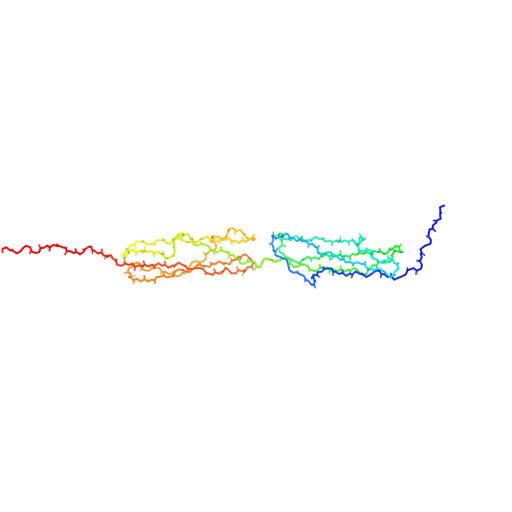 0.990 10.607 1.00 98.75 94 ALA A N 1
ATOM 639 C CA . ALA A 1 94 ? -3.570 0.937 12.034 1.00 98.75 94 ALA A CA 1
ATOM 640 C C . ALA A 1 94 ? -4.723 1.524 12.860 1.00 98.75 94 ALA A C 1
ATOM 642 O O . ALA A 1 94 ? -5.122 2.670 12.658 1.00 98.75 94 ALA A O 1
ATOM 643 N N . ILE A 1 95 ? -5.225 0.759 13.836 1.00 98.81 95 ILE A N 1
ATOM 644 C CA . ILE A 1 95 ? -6.295 1.188 14.752 1.00 98.81 95 ILE A CA 1
ATOM 645 C C . ILE A 1 95 ? -5.695 1.618 16.098 1.00 98.81 95 ILE A C 1
ATOM 647 O O . ILE A 1 95 ? -4.792 0.968 16.624 1.00 98.81 95 ILE A O 1
ATOM 651 N N . SER A 1 96 ? -6.233 2.679 16.701 1.00 98.62 96 SER A N 1
ATOM 652 C CA . SER A 1 96 ? -5.918 3.118 18.066 1.00 98.62 96 SER A CA 1
ATOM 653 C C . SER A 1 96 ? -7.185 3.337 18.891 1.00 98.62 96 SER A C 1
ATOM 655 O O . SER A 1 96 ? -8.126 3.987 18.450 1.00 98.62 96 SER A O 1
ATOM 657 N N . LEU A 1 97 ? -7.227 2.813 20.119 1.00 98.62 97 LEU A N 1
ATOM 658 C CA . LEU A 1 97 ? -8.354 3.040 21.028 1.00 98.62 97 LEU A CA 1
ATOM 659 C C . LEU A 1 97 ? -8.394 4.495 21.514 1.00 98.62 97 LEU A C 1
ATOM 661 O O . LEU A 1 97 ? -7.379 5.038 21.948 1.00 98.62 97 LEU A O 1
ATOM 665 N N . ILE A 1 98 ? -9.589 5.091 21.550 1.00 98.44 98 ILE A N 1
ATOM 666 C CA . ILE A 1 98 ? -9.817 6.365 22.241 1.00 98.44 98 ILE A CA 1
ATOM 667 C C . ILE A 1 98 ? -10.108 6.072 23.721 1.00 98.44 98 ILE A C 1
ATOM 669 O O . ILE A 1 98 ? -11.092 5.418 24.061 1.00 98.44 98 ILE A O 1
ATOM 673 N N . GLY A 1 99 ? -9.243 6.524 24.627 1.00 96.81 99 GLY A N 1
ATOM 674 C CA . GLY A 1 99 ? -9.346 6.222 26.060 1.00 96.81 99 GLY A CA 1
ATOM 675 C C . GLY A 1 99 ? -8.722 4.876 26.456 1.00 96.81 99 GLY A C 1
ATOM 676 O O . GLY A 1 99 ? -8.182 4.146 25.629 1.00 96.81 99 GLY A O 1
ATOM 677 N N . SER A 1 100 ? -8.755 4.546 27.751 1.00 97.25 100 SER A N 1
ATOM 678 C CA . SER A 1 100 ? -8.023 3.388 28.287 1.00 97.25 100 SER A CA 1
ATOM 679 C C . SER A 1 100 ? -8.657 2.035 27.945 1.00 97.25 100 SER A C 1
ATOM 681 O O . SER A 1 100 ? -9.854 1.924 27.670 1.00 97.25 100 SER A O 1
ATOM 683 N N . SER A 1 101 ? -7.832 0.994 28.029 1.00 97.31 101 SER A N 1
ATOM 684 C CA . SER A 1 101 ? -8.230 -0.407 28.127 1.00 97.31 101 SER A CA 1
ATOM 685 C C . SER A 1 101 ? -7.301 -1.073 29.157 1.00 97.31 101 SER A C 1
ATOM 687 O O . SER A 1 101 ? -6.085 -0.985 28.990 1.00 97.31 101 SER A O 1
ATOM 689 N N . PRO A 1 102 ? -7.822 -1.688 30.235 1.00 98.06 102 PRO A N 1
ATOM 690 C CA . PRO A 1 102 ? -9.241 -1.817 30.550 1.00 98.06 102 PRO A CA 1
ATOM 691 C C . PRO A 1 102 ? -9.905 -0.499 31.002 1.00 98.06 102 PRO A C 1
ATOM 693 O O . PRO A 1 102 ? -9.248 0.455 31.426 1.00 98.06 102 PRO A O 1
ATOM 696 N N . GLN A 1 103 ? -11.235 -0.472 30.916 1.00 98.06 103 GLN A N 1
ATOM 697 C CA . GLN A 1 103 ? -12.129 0.491 31.566 1.00 98.06 103 GLN A CA 1
ATOM 698 C C . GLN A 1 103 ? -12.800 -0.167 32.773 1.00 98.06 103 GLN A C 1
ATOM 700 O O . GLN A 1 103 ? -13.035 -1.376 32.766 1.00 98.06 103 GLN A O 1
ATOM 705 N N . THR A 1 104 ? -13.172 0.632 33.771 1.00 97.75 104 THR A N 1
ATOM 706 C CA . THR A 1 104 ? -13.961 0.167 34.918 1.00 97.75 104 THR A CA 1
ATOM 707 C C . THR A 1 104 ? -15.277 0.926 34.972 1.00 97.75 104 THR A C 1
ATOM 709 O O . THR A 1 104 ? -15.290 2.154 34.946 1.00 97.75 104 THR A O 1
ATOM 712 N N . VAL A 1 105 ? -16.381 0.191 35.072 1.00 97.81 105 VAL A N 1
ATOM 713 C CA . VAL A 1 105 ? -17.742 0.725 35.164 1.00 97.81 105 VAL A CA 1
ATOM 714 C C . VAL A 1 105 ? -18.389 0.166 36.424 1.00 97.81 105 VAL A C 1
ATOM 716 O O . VAL A 1 105 ? -18.267 -1.016 36.731 1.00 97.81 105 VAL A O 1
ATOM 719 N N . ILE A 1 106 ? -19.074 1.014 37.182 1.00 97.94 106 ILE A N 1
ATOM 720 C CA . ILE A 1 106 ? -19.818 0.567 38.361 1.00 97.94 106 ILE A CA 1
ATOM 721 C C . ILE A 1 106 ? -21.115 -0.121 37.920 1.00 97.94 106 ILE A C 1
ATOM 723 O O . ILE A 1 106 ? -21.772 0.329 36.983 1.00 97.94 106 ILE A O 1
ATOM 727 N N . LEU A 1 107 ? -21.494 -1.201 38.605 1.00 97.75 107 LEU A N 1
ATOM 728 C CA . LEU A 1 107 ? -22.745 -1.927 38.385 1.00 97.75 107 LEU A CA 1
ATOM 729 C C . LEU A 1 107 ? -23.949 -0.971 38.301 1.00 97.75 107 LEU A C 1
ATOM 731 O O . LEU A 1 107 ? -24.195 -0.181 39.211 1.00 97.75 107 LEU A O 1
ATOM 735 N N . GLY A 1 108 ? -24.703 -1.072 37.207 1.00 96.12 108 GLY A N 1
ATOM 736 C CA . GLY A 1 108 ? -25.892 -0.271 36.914 1.00 96.12 108 GLY A CA 1
ATOM 737 C C . GLY A 1 108 ? -25.616 1.122 36.339 1.00 96.12 108 GLY A C 1
ATOM 738 O O . GLY A 1 108 ? -26.564 1.794 35.937 1.00 96.12 108 GLY A O 1
ATOM 739 N N . ALA A 1 109 ? -24.357 1.566 36.266 1.00 97.50 109 ALA A N 1
ATOM 740 C CA . ALA A 1 109 ? -24.018 2.842 35.644 1.00 97.50 109 ALA A CA 1
ATOM 741 C C . ALA A 1 109 ? -24.213 2.796 34.119 1.00 97.50 109 ALA A C 1
ATOM 743 O O . ALA A 1 109 ? -24.147 1.735 33.488 1.00 97.50 109 ALA A O 1
ATOM 744 N N . SER A 1 110 ? -24.434 3.965 33.514 1.00 97.06 110 SER A N 1
ATOM 745 C CA . SER A 1 110 ? -24.394 4.097 32.060 1.00 97.06 110 SER A CA 1
ATOM 746 C C . SER A 1 110 ? -22.965 3.909 31.553 1.00 97.06 110 SER A C 1
ATOM 748 O O . SER A 1 110 ? -21.991 4.308 32.193 1.00 97.06 110 SER A O 1
ATOM 750 N N . TYR A 1 111 ? -22.845 3.301 30.379 1.00 97.69 111 TYR A N 1
ATOM 751 C CA . TYR A 1 111 ? -21.584 3.155 29.672 1.00 97.69 111 TYR A CA 1
ATOM 752 C C . TYR A 1 111 ? -21.791 3.556 28.216 1.00 97.69 111 TYR A C 1
ATOM 754 O O . TYR A 1 111 ? -22.706 3.064 27.558 1.00 97.69 111 TYR A O 1
ATOM 762 N N . SER A 1 112 ? -20.938 4.456 27.737 1.00 97.31 112 SER A N 1
ATOM 763 C CA . SER A 1 112 ? -20.804 4.782 26.323 1.00 97.31 112 SER A CA 1
ATOM 764 C C . SER A 1 112 ? -19.374 4.483 25.929 1.00 97.31 112 SER A C 1
ATOM 766 O O . SER A 1 112 ? -18.437 4.949 26.581 1.00 97.31 112 SER A O 1
ATOM 768 N N . ASP A 1 113 ? -19.211 3.708 24.868 1.00 97.44 113 ASP A N 1
ATOM 769 C CA . ASP A 1 113 ? -17.892 3.450 24.331 1.00 97.44 113 ASP A CA 1
ATOM 770 C C . ASP A 1 113 ? -17.324 4.715 23.672 1.00 97.44 113 ASP A C 1
ATOM 772 O O . ASP A 1 113 ? -18.046 5.449 22.999 1.00 97.44 113 ASP A O 1
ATOM 776 N N . GLN A 1 114 ? -16.033 4.976 23.885 1.00 96.75 114 GLN A N 1
ATOM 777 C CA . GLN A 1 114 ? -15.339 6.119 23.279 1.00 96.75 114 GLN A CA 1
ATOM 778 C C . GLN A 1 114 ? -14.882 5.831 21.841 1.00 96.75 114 GLN A C 1
ATOM 780 O O . GLN A 1 114 ? -14.418 6.737 21.158 1.00 96.75 114 GLN A O 1
ATOM 785 N N . GLY A 1 115 ? -15.007 4.585 21.375 1.00 98.06 115 GLY A N 1
ATOM 786 C CA . GLY A 1 115 ? -14.609 4.178 20.038 1.00 98.06 115 GLY A CA 1
ATOM 787 C C . GLY A 1 115 ? -13.101 4.010 19.880 1.00 98.06 115 GLY A C 1
ATOM 788 O O . GLY A 1 115 ? -12.363 3.719 20.833 1.00 98.06 115 GLY A O 1
ATOM 789 N N . ALA A 1 116 ? -12.662 4.157 18.640 1.00 98.75 116 ALA A N 1
ATOM 790 C CA . ALA A 1 116 ? -11.288 4.042 18.184 1.00 98.75 116 ALA A CA 1
ATOM 791 C C . ALA A 1 116 ? -11.092 4.965 16.969 1.00 98.75 116 ALA A C 1
ATOM 793 O O . ALA A 1 116 ? -12.074 5.378 16.353 1.00 98.75 116 ALA A O 1
ATOM 794 N N . THR A 1 117 ? -9.845 5.279 16.632 1.00 98.81 117 THR A N 1
ATOM 795 C CA . THR A 1 117 ? -9.454 5.897 15.358 1.00 98.81 117 THR A CA 1
ATOM 796 C C . THR A 1 117 ? -8.718 4.882 14.494 1.00 98.81 117 THR A C 1
ATOM 798 O O . THR A 1 117 ? -8.174 3.906 15.017 1.00 98.81 117 THR A O 1
ATOM 801 N N . ALA A 1 118 ? -8.694 5.103 13.184 1.00 98.81 118 ALA A N 1
ATOM 802 C CA . ALA A 1 118 ? -7.937 4.291 12.247 1.00 98.81 118 ALA A CA 1
ATOM 803 C C . ALA A 1 118 ? -7.315 5.151 11.151 1.00 98.81 118 ALA A C 1
ATOM 805 O O . ALA A 1 118 ? -7.986 5.994 10.558 1.00 98.81 118 ALA A O 1
ATOM 806 N N . ASN A 1 119 ? -6.042 4.895 10.868 1.00 98.69 119 ASN A N 1
ATOM 807 C CA . ASN A 1 119 ? -5.302 5.564 9.811 1.00 98.69 119 ASN A CA 1
ATOM 808 C C . ASN A 1 119 ? -4.598 4.533 8.938 1.00 98.69 119 ASN A C 1
ATOM 810 O O . ASN A 1 119 ? -3.993 3.593 9.454 1.00 98.69 119 ASN A O 1
ATOM 814 N N . ASP A 1 120 ? -4.658 4.759 7.638 1.00 98.69 120 ASP A N 1
ATOM 815 C CA . ASP A 1 120 ? -3.915 4.035 6.625 1.00 98.69 120 ASP A CA 1
ATOM 816 C C . ASP A 1 120 ? -2.896 4.958 5.935 1.00 98.69 120 ASP A C 1
ATOM 818 O O . ASP A 1 120 ? -3.077 6.180 5.889 1.00 98.69 120 ASP A O 1
ATOM 822 N N . SER A 1 121 ? -1.799 4.390 5.431 1.00 97.56 121 SER A N 1
ATOM 823 C CA . SER A 1 121 ? -0.745 5.154 4.757 1.00 97.56 121 SER A CA 1
ATOM 824 C C . SER A 1 121 ? -1.151 5.716 3.395 1.00 97.56 121 SER A C 1
ATOM 826 O O . SER A 1 121 ? -0.628 6.765 3.013 1.00 97.56 121 SER A O 1
ATOM 828 N N . PHE A 1 122 ? -2.053 5.047 2.678 1.00 98.06 122 PHE A N 1
ATOM 829 C CA . PHE A 1 122 ? -2.529 5.445 1.359 1.00 98.06 122 PHE A CA 1
ATOM 830 C C . PHE A 1 122 ? -3.915 6.104 1.428 1.00 98.06 122 PHE A C 1
ATOM 832 O O . PHE A 1 122 ? -4.104 7.183 0.862 1.00 98.06 122 PHE A O 1
ATOM 839 N N . ASP A 1 123 ? -4.855 5.530 2.186 1.00 98.38 123 ASP A N 1
ATOM 840 C CA . ASP A 1 123 ? -6.229 6.041 2.312 1.00 98.38 123 ASP A CA 1
ATOM 841 C C . ASP A 1 123 ? -6.388 7.181 3.340 1.00 98.38 123 ASP A C 1
ATOM 843 O O . ASP A 1 123 ? -7.384 7.913 3.329 1.00 98.38 123 ASP A O 1
ATOM 847 N N . GLY A 1 124 ? -5.418 7.375 4.238 1.00 98.25 124 GLY A N 1
ATOM 848 C CA . GLY A 1 124 ? -5.480 8.408 5.273 1.00 98.25 124 GLY A CA 1
ATOM 849 C C . GLY A 1 124 ? -6.393 8.037 6.449 1.00 98.25 124 GLY A C 1
ATOM 850 O O . GLY A 1 124 ? -6.321 6.932 6.978 1.00 98.25 124 GLY A O 1
ATOM 851 N N . ASP A 1 125 ? -7.195 8.981 6.957 1.00 98.62 125 ASP A N 1
ATOM 852 C CA . ASP A 1 125 ? -8.104 8.718 8.088 1.00 98.62 125 ASP A CA 1
ATOM 853 C C . ASP A 1 125 ? -9.361 7.969 7.629 1.00 98.62 125 ASP A C 1
ATOM 855 O O . ASP A 1 125 ? -10.219 8.523 6.940 1.00 98.62 125 ASP A O 1
ATOM 859 N N . ILE A 1 126 ? -9.485 6.721 8.078 1.00 98.75 126 ILE A N 1
ATOM 860 C CA . ILE A 1 126 ? -10.613 5.833 7.787 1.00 98.75 126 ILE A CA 1
ATOM 861 C C . ILE A 1 126 ? -11.406 5.474 9.052 1.00 98.75 126 ILE A C 1
ATOM 863 O O . ILE A 1 126 ? -12.140 4.485 9.080 1.00 98.75 126 ILE A O 1
ATOM 867 N N . SER A 1 127 ? -11.300 6.281 10.115 1.00 98.75 127 SER A N 1
ATOM 868 C CA . SER A 1 127 ? -11.954 6.033 11.411 1.00 98.75 127 SER A CA 1
ATOM 869 C C . SER A 1 127 ? -13.470 5.825 11.300 1.00 98.75 127 SER A C 1
ATOM 871 O O . SER A 1 127 ? -14.050 5.047 12.056 1.00 98.75 127 SER A O 1
ATOM 873 N N . ALA A 1 128 ? -14.120 6.483 10.336 1.00 98.44 128 ALA A N 1
ATOM 874 C CA . ALA A 1 128 ? -15.557 6.351 10.087 1.00 98.44 128 ALA A CA 1
ATOM 875 C C . ALA A 1 128 ? -15.977 4.951 9.593 1.00 98.44 128 ALA A C 1
ATOM 877 O O . ALA A 1 128 ? -17.150 4.596 9.702 1.00 98.44 128 ALA A O 1
ATOM 878 N N . SER A 1 129 ? -15.033 4.160 9.076 1.00 98.50 129 SER A N 1
ATOM 879 C CA . SER A 1 129 ? -15.258 2.806 8.559 1.00 98.50 129 SER A CA 1
ATOM 880 C C . SER A 1 129 ? -15.013 1.713 9.604 1.00 98.50 129 SER A C 1
ATOM 882 O O . SER A 1 129 ? -15.175 0.530 9.301 1.00 98.50 129 SER A O 1
ATOM 884 N N . ILE A 1 130 ? -14.620 2.074 10.832 1.00 98.75 130 ILE A N 1
ATOM 885 C CA . ILE A 1 130 ? -14.389 1.098 11.900 1.00 98.75 130 ILE A CA 1
ATOM 886 C C . ILE A 1 130 ? -15.689 0.367 12.232 1.00 98.75 130 ILE A C 1
ATOM 888 O O . ILE A 1 130 ? -16.711 0.964 12.572 1.00 98.75 130 ILE A O 1
ATOM 892 N N . VAL A 1 131 ? -15.608 -0.959 12.227 1.00 98.50 131 VAL A N 1
ATOM 893 C CA . VAL A 1 131 ? -16.656 -1.849 12.708 1.00 98.50 131 VAL A CA 1
ATOM 894 C C . VAL A 1 131 ? -16.318 -2.272 14.134 1.00 98.50 131 VAL A C 1
ATOM 896 O O . VAL A 1 131 ? -15.314 -2.944 14.380 1.00 98.50 131 VAL A O 1
ATOM 899 N N . ALA A 1 132 ? -17.178 -1.891 15.078 1.00 98.19 132 ALA A N 1
ATOM 900 C CA . ALA A 1 132 ? -17.113 -2.333 16.466 1.00 98.19 132 ALA A CA 1
ATOM 901 C C . ALA A 1 132 ? -18.109 -3.475 16.715 1.00 98.19 132 ALA A C 1
ATOM 903 O O . ALA A 1 132 ? -19.271 -3.408 16.314 1.00 98.19 132 ALA A O 1
ATOM 904 N N . THR A 1 133 ? -17.663 -4.522 17.404 1.00 98.50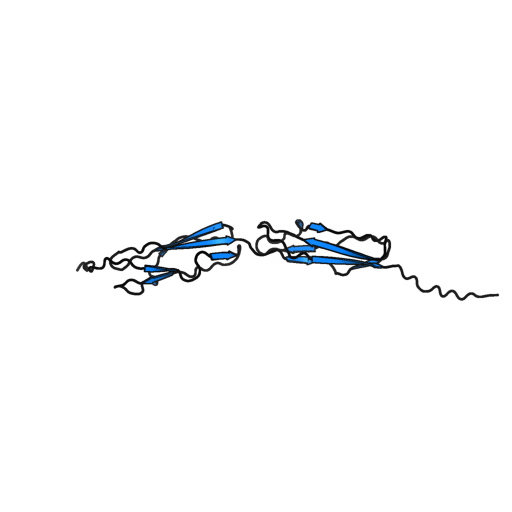 133 THR A N 1
ATOM 905 C CA . THR A 1 133 ? -18.482 -5.681 17.786 1.00 98.50 133 THR A CA 1
ATOM 906 C C . THR A 1 133 ? -18.333 -5.990 19.273 1.00 98.50 133 THR A C 1
ATOM 908 O O . THR A 1 133 ? -17.385 -5.548 19.922 1.00 98.50 133 THR A O 1
ATOM 911 N N . GLY A 1 134 ? -19.273 -6.766 19.816 1.00 98.06 134 GLY A N 1
ATOM 912 C CA . GLY A 1 134 ? -19.390 -7.014 21.252 1.00 98.06 134 GLY A CA 1
ATOM 913 C C . GLY A 1 134 ? -20.391 -6.071 21.920 1.00 98.06 134 GLY A C 1
ATOM 914 O O . GLY A 1 134 ? -20.925 -5.148 21.308 1.00 98.06 134 GLY A O 1
ATOM 915 N N . SER A 1 135 ? -20.683 -6.333 23.189 1.00 97.44 135 SER A N 1
ATOM 916 C CA . SER A 1 135 ? -21.631 -5.543 23.975 1.00 97.44 135 SER A CA 1
ATOM 917 C C . SER A 1 135 ? -21.260 -5.585 25.450 1.00 97.44 135 SER A C 1
ATOM 919 O O . SER A 1 135 ? -20.817 -6.623 25.943 1.00 97.44 135 SER A O 1
ATOM 921 N N . VAL A 1 136 ? -21.505 -4.490 26.164 1.00 98.38 136 VAL A N 1
ATOM 922 C CA . VAL A 1 136 ? -21.288 -4.398 27.612 1.00 98.38 136 VAL A CA 1
ATOM 923 C C . VAL A 1 136 ? -22.637 -4.410 28.320 1.00 98.38 136 VAL A C 1
ATOM 925 O O . VAL A 1 136 ? -23.473 -3.546 28.065 1.00 98.38 136 VAL A O 1
ATOM 928 N N . ASN A 1 137 ? -22.846 -5.363 29.232 1.00 98.25 137 ASN A N 1
ATOM 929 C CA . ASN A 1 137 ? -24.013 -5.367 30.112 1.00 98.25 137 ASN A CA 1
ATOM 930 C C . ASN A 1 137 ? -23.630 -4.795 31.481 1.00 98.25 137 ASN A C 1
ATOM 932 O O . ASN A 1 137 ? -23.110 -5.500 32.343 1.00 98.25 137 ASN A O 1
ATOM 936 N N . THR A 1 138 ? -23.917 -3.514 31.709 1.00 98.12 138 THR A N 1
ATOM 937 C CA . THR A 1 138 ? -23.587 -2.860 32.984 1.00 98.12 138 THR A CA 1
ATOM 938 C C . THR A 1 138 ? -24.456 -3.322 34.152 1.00 98.12 138 THR A C 1
ATOM 940 O O . THR A 1 138 ? -24.135 -3.007 35.292 1.00 98.12 138 THR A O 1
ATOM 943 N N . GLY A 1 139 ? -25.515 -4.103 33.914 1.00 97.88 139 GLY A N 1
ATOM 944 C CA . GLY A 1 139 ? -26.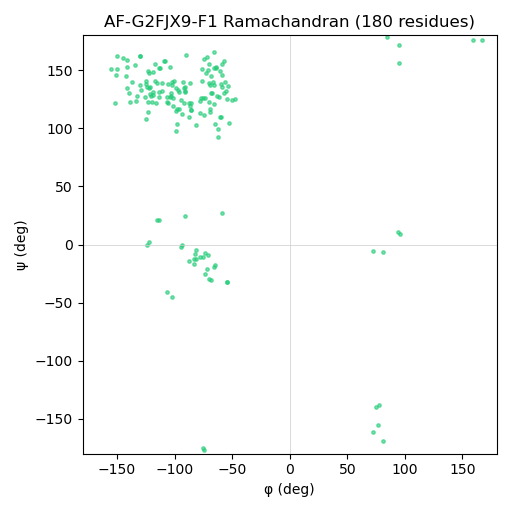354 -4.703 34.955 1.00 97.88 139 GLY A CA 1
ATOM 945 C C . GLY A 1 139 ? -25.785 -5.986 35.565 1.00 97.88 139 GLY A C 1
ATOM 946 O O . GLY A 1 139 ? -26.371 -6.516 36.507 1.00 97.88 139 GLY A O 1
ATOM 947 N N . VAL A 1 140 ? -24.661 -6.497 35.051 1.00 98.19 140 VAL A N 1
ATOM 948 C CA . VAL A 1 140 ? -24.034 -7.731 35.538 1.00 98.19 140 VAL A CA 1
ATOM 949 C C . VAL A 1 140 ? -22.535 -7.508 35.720 1.00 98.19 140 VAL A C 1
ATOM 951 O O . VAL A 1 140 ? -21.838 -7.134 34.778 1.00 98.19 140 VAL A O 1
ATOM 954 N N . VAL A 1 141 ? -22.035 -7.759 36.934 1.00 98.31 141 VAL A N 1
ATOM 955 C CA . VAL A 1 141 ? -20.594 -7.754 37.236 1.00 98.31 141 VAL A CA 1
ATOM 956 C C . VAL A 1 141 ? -19.887 -8.757 36.330 1.00 98.31 141 VAL A C 1
ATOM 958 O O . VAL A 1 141 ? -20.303 -9.909 36.232 1.00 98.31 141 VAL A O 1
ATOM 961 N N . GLY A 1 142 ? -18.813 -8.329 35.678 1.00 98.25 142 GLY A N 1
ATOM 962 C CA . GLY A 1 142 ? -18.106 -9.159 34.712 1.00 98.25 142 GLY A CA 1
ATOM 963 C C . GLY A 1 142 ? -17.116 -8.370 33.871 1.00 98.25 142 GLY A C 1
ATOM 964 O O . GLY A 1 142 ? -17.016 -7.150 33.983 1.00 98.25 142 GLY A O 1
ATOM 965 N N . SER A 1 143 ? -16.384 -9.089 33.027 1.00 98.44 143 SER A N 1
ATOM 966 C CA . SER A 1 143 ? -15.497 -8.512 32.021 1.00 98.44 143 SER A CA 1
ATOM 967 C C . SER A 1 143 ? -16.134 -8.678 30.647 1.00 98.44 143 SER A C 1
ATOM 969 O O . SER A 1 143 ? -16.532 -9.781 30.272 1.00 98.44 143 SER A O 1
ATOM 971 N N . TYR A 1 144 ? -16.253 -7.572 29.923 1.00 98.69 144 TYR A N 1
ATOM 972 C CA . TYR A 1 144 ? -16.838 -7.507 28.591 1.00 98.69 144 TYR A CA 1
ATOM 973 C C . TYR A 1 144 ? -15.781 -7.047 27.599 1.00 98.69 144 TYR A C 1
ATOM 975 O O . TYR A 1 144 ? -14.996 -6.145 27.895 1.00 98.69 144 TYR A O 1
ATOM 983 N N . THR A 1 145 ? -15.785 -7.639 26.409 1.00 98.69 145 THR A N 1
ATOM 984 C CA . THR A 1 145 ? -14.833 -7.310 25.349 1.00 98.69 145 THR A CA 1
ATOM 985 C C . THR A 1 145 ? -15.562 -6.672 24.178 1.00 98.69 145 THR A C 1
ATOM 987 O O . THR A 1 145 ? -16.519 -7.237 23.648 1.00 98.69 145 THR A O 1
ATOM 990 N N . LEU A 1 146 ? -15.077 -5.504 23.769 1.00 98.75 146 LEU A N 1
ATOM 991 C CA . LEU A 1 146 ? -15.407 -4.878 22.496 1.00 98.75 146 LEU A CA 1
ATOM 992 C C . LEU A 1 146 ? -14.239 -5.094 21.537 1.00 98.75 146 LEU A C 1
ATOM 994 O O . LEU A 1 146 ? -13.088 -4.949 21.944 1.00 98.75 146 LEU A O 1
ATOM 998 N N . THR A 1 147 ? -14.527 -5.439 20.287 1.00 98.69 147 THR A N 1
ATOM 999 C CA . THR A 1 147 ? -13.517 -5.671 19.243 1.00 98.69 147 THR A CA 1
ATOM 1000 C C . THR A 1 147 ? -13.722 -4.683 18.108 1.00 98.69 147 THR A C 1
ATOM 1002 O O . THR A 1 147 ? -14.841 -4.549 17.617 1.00 98.69 147 THR A O 1
ATOM 1005 N N . TYR A 1 148 ? -12.646 -4.027 17.684 1.00 98.75 148 TYR A N 1
ATOM 1006 C CA . TYR A 1 148 ? -12.626 -3.034 16.614 1.00 98.75 148 TYR A CA 1
ATOM 1007 C C . TYR A 1 148 ? -11.815 -3.584 15.454 1.00 98.75 148 TYR A C 1
ATOM 1009 O O . TYR A 1 148 ? -10.699 -4.067 15.657 1.00 98.75 148 TYR A O 1
ATOM 1017 N N . ASN A 1 149 ? -12.369 -3.491 14.251 1.00 98.62 149 ASN A N 1
ATOM 1018 C CA . ASN A 1 149 ? -11.652 -3.800 13.027 1.00 98.62 149 ASN A CA 1
ATOM 1019 C C . ASN A 1 149 ? -12.025 -2.815 11.917 1.00 98.62 149 ASN A C 1
ATOM 1021 O O . ASN A 1 149 ? -13.084 -2.191 11.965 1.00 98.62 149 ASN A O 1
ATOM 1025 N N . VAL A 1 150 ? -11.166 -2.690 10.914 1.00 98.75 150 VAL A N 1
ATOM 1026 C CA . VAL A 1 150 ? -11.414 -1.886 9.718 1.00 98.75 150 VAL A CA 1
ATOM 1027 C C . VAL A 1 150 ? -10.665 -2.504 8.542 1.00 98.75 150 VAL A C 1
ATOM 1029 O O . VAL A 1 150 ? -9.645 -3.167 8.729 1.00 98.75 150 VAL A O 1
ATOM 1032 N N . VAL A 1 151 ? -11.209 -2.319 7.347 1.00 98.75 151 VAL A N 1
ATOM 1033 C CA . VAL A 1 151 ? -10.591 -2.707 6.080 1.00 98.75 151 VAL A CA 1
ATOM 1034 C C . VAL A 1 151 ? -10.467 -1.437 5.250 1.00 98.75 151 VAL A C 1
ATOM 1036 O O . VAL A 1 151 ? -11.402 -0.631 5.243 1.00 98.75 151 VAL A O 1
ATOM 1039 N N . ASP A 1 152 ? -9.312 -1.242 4.629 1.00 98.62 152 ASP A N 1
ATOM 1040 C CA . ASP A 1 152 ? -9.046 -0.109 3.743 1.00 98.62 152 ASP A CA 1
ATOM 1041 C C . ASP A 1 152 ? -9.736 -0.274 2.368 1.00 98.62 152 ASP A C 1
ATOM 1043 O O . ASP A 1 152 ? -10.525 -1.206 2.151 1.00 98.62 152 ASP A O 1
ATOM 1047 N N . SER A 1 153 ? -9.492 0.649 1.436 1.00 97.94 153 SER A N 1
ATOM 1048 C CA . SER A 1 153 ? -10.106 0.610 0.104 1.00 97.94 153 SER A CA 1
ATOM 1049 C C . SER A 1 153 ? -9.514 -0.473 -0.808 1.00 97.94 153 SER A C 1
ATOM 1051 O O . SER A 1 153 ? -10.210 -0.966 -1.704 1.00 97.94 153 SER A O 1
ATOM 1053 N N . ALA A 1 154 ? -8.268 -0.880 -0.556 1.00 97.94 154 ALA A N 1
ATOM 1054 C CA . ALA A 1 154 ? -7.564 -1.945 -1.265 1.00 97.94 154 ALA A CA 1
ATOM 1055 C C . ALA A 1 154 ? -7.932 -3.356 -0.765 1.00 97.94 154 ALA A C 1
ATOM 1057 O O . ALA A 1 154 ? -7.661 -4.353 -1.441 1.00 97.94 154 ALA A O 1
ATOM 1058 N N . GLY A 1 155 ? -8.617 -3.454 0.375 1.00 98.12 155 GLY A N 1
ATOM 1059 C CA . GLY A 1 155 ? -9.050 -4.704 0.987 1.00 98.12 155 GLY A CA 1
ATOM 1060 C C . GLY A 1 155 ? -8.103 -5.241 2.063 1.00 98.12 155 GLY A C 1
ATOM 1061 O O . GLY A 1 155 ? -8.319 -6.365 2.531 1.00 98.12 155 GLY A O 1
ATOM 1062 N N . ASN A 1 156 ? -7.085 -4.487 2.487 1.00 98.56 156 ASN A N 1
ATOM 1063 C CA . ASN A 1 156 ? -6.213 -4.900 3.579 1.00 98.56 156 ASN A CA 1
ATOM 1064 C C . ASN A 1 156 ? -6.932 -4.685 4.919 1.00 98.56 156 ASN A C 1
ATOM 1066 O O . ASN A 1 156 ? -7.442 -3.611 5.243 1.00 98.56 156 ASN A O 1
ATOM 1070 N N . ALA A 1 157 ? -7.004 -5.749 5.717 1.00 98.31 157 ALA A N 1
ATOM 1071 C CA . ALA A 1 157 ? -7.654 -5.716 7.021 1.00 98.31 157 ALA A CA 1
ATOM 1072 C C . ALA A 1 157 ? -6.652 -5.352 8.118 1.00 98.31 157 ALA A C 1
ATOM 1074 O O . ALA A 1 157 ? -5.595 -5.980 8.228 1.00 98.31 157 ALA A O 1
ATOM 1075 N N . ALA A 1 158 ? -7.022 -4.406 8.981 1.00 98.62 158 ALA A N 1
ATOM 1076 C CA . ALA A 1 158 ? -6.253 -4.102 10.177 1.00 98.62 158 ALA A CA 1
ATOM 1077 C C . ALA A 1 158 ? -6.079 -5.339 11.072 1.00 98.62 158 ALA A C 1
ATOM 1079 O O . ALA A 1 158 ? -6.888 -6.274 11.095 1.00 98.62 158 ALA A O 1
ATOM 1080 N N . THR A 1 159 ? -5.050 -5.295 11.917 1.00 98.56 159 THR A N 1
ATOM 1081 C CA . THR A 1 159 ? -5.041 -6.155 13.102 1.00 98.56 159 THR A CA 1
ATOM 1082 C C . THR A 1 159 ? -6.119 -5.659 14.061 1.00 98.56 159 THR A C 1
ATOM 1084 O O . THR A 1 159 ? -6.041 -4.536 14.559 1.00 98.56 159 THR A O 1
ATOM 1087 N N . ALA A 1 160 ? -7.121 -6.499 14.326 1.00 98.44 160 ALA A N 1
ATOM 1088 C CA . ALA A 1 160 ? -8.201 -6.150 15.237 1.00 98.44 160 ALA A CA 1
ATOM 1089 C C . ALA A 1 160 ? -7.661 -5.846 16.643 1.00 98.44 160 ALA A C 1
ATOM 1091 O O . ALA A 1 160 ? -6.813 -6.571 17.171 1.00 98.44 160 ALA A O 1
ATOM 1092 N N . ILE A 1 161 ? -8.196 -4.802 17.273 1.00 98.56 161 ILE A N 1
ATOM 1093 C CA . ILE A 1 161 ? -7.855 -4.431 18.650 1.00 98.56 161 ILE A CA 1
ATOM 1094 C C . ILE A 1 161 ? -9.076 -4.546 19.551 1.00 98.56 161 ILE A C 1
ATOM 1096 O O . ILE A 1 161 ? -10.216 -4.447 19.096 1.00 98.56 161 ILE A O 1
ATOM 1100 N N . THR A 1 162 ? -8.848 -4.738 20.848 1.00 98.62 162 THR A N 1
ATOM 1101 C CA . THR A 1 162 ? -9.929 -4.967 21.809 1.00 98.62 162 THR A CA 1
ATOM 1102 C C . THR A 1 162 ? -9.904 -3.990 22.971 1.00 98.62 162 THR A C 1
ATOM 1104 O O . THR A 1 162 ? -8.845 -3.723 23.546 1.00 98.62 162 THR A O 1
ATOM 1107 N N . ARG A 1 163 ? -11.087 -3.549 23.398 1.00 98.75 163 ARG A N 1
ATOM 1108 C CA . ARG A 1 163 ? -11.290 -2.874 24.681 1.00 98.75 163 ARG A CA 1
ATOM 1109 C C . ARG A 1 163 ? -11.915 -3.836 25.681 1.00 98.75 163 ARG A C 1
ATOM 1111 O O . ARG A 1 163 ? -12.944 -4.445 25.397 1.00 98.75 163 ARG A O 1
ATOM 1118 N N . THR A 1 164 ? -11.327 -3.910 26.870 1.00 98.69 164 THR A N 1
ATOM 1119 C CA . THR A 1 164 ? -11.912 -4.625 28.010 1.00 98.69 164 THR A CA 1
ATOM 1120 C C . THR A 1 164 ? -12.650 -3.647 28.914 1.00 98.69 164 THR A C 1
ATOM 1122 O O . THR A 1 164 ? -12.105 -2.606 29.279 1.00 98.69 164 THR A O 1
ATOM 1125 N N . VAL A 1 165 ? -13.872 -3.989 29.311 1.00 98.69 165 VAL A N 1
ATOM 1126 C CA . VAL A 1 165 ? -14.702 -3.205 30.230 1.00 98.69 165 VAL A CA 1
ATOM 1127 C C . VAL A 1 165 ? -15.082 -4.080 31.414 1.00 98.69 165 VAL A C 1
ATOM 1129 O O . VAL A 1 165 ? -15.816 -5.055 31.271 1.00 98.69 165 VAL A O 1
ATOM 1132 N N . ASN A 1 166 ? -14.576 -3.724 32.589 1.00 98.56 166 ASN A N 1
ATOM 1133 C CA . ASN A 1 166 ? -14.850 -4.421 33.836 1.00 98.56 166 ASN A CA 1
ATOM 1134 C C . ASN A 1 166 ? -16.020 -3.742 34.546 1.00 98.56 166 ASN A C 1
ATOM 1136 O O . ASN A 1 166 ? -15.892 -2.614 35.025 1.00 98.56 166 ASN A O 1
ATOM 1140 N N . VAL A 1 167 ? -17.151 -4.433 34.642 1.00 98.44 167 VAL A N 1
ATOM 1141 C CA . VAL A 1 167 ? -18.278 -4.013 35.474 1.00 98.44 167 VAL A CA 1
ATOM 1142 C C . VAL A 1 167 ? -18.046 -4.544 36.881 1.00 98.44 167 VAL A C 1
ATOM 1144 O O . VAL A 1 167 ? -17.957 -5.756 37.073 1.00 98.44 167 VAL A O 1
ATOM 1147 N N . VAL A 1 168 ? -17.938 -3.652 37.864 1.00 98.00 168 VAL A N 1
ATOM 1148 C CA . VAL A 1 168 ? -17.614 -3.995 39.257 1.00 98.00 168 VAL A CA 1
ATOM 1149 C C . VAL A 1 168 ? -18.741 -3.595 40.208 1.00 98.00 168 VAL A C 1
ATOM 1151 O O . VAL A 1 168 ? -19.458 -2.622 39.974 1.00 98.00 168 VAL A O 1
ATOM 1154 N N . ALA A 1 169 ? -18.917 -4.356 41.289 1.00 95.44 169 ALA A N 1
ATOM 1155 C CA . ALA A 1 169 ? -19.927 -4.060 42.301 1.00 95.44 169 ALA A CA 1
ATOM 1156 C C . ALA A 1 169 ? -19.626 -2.745 43.038 1.00 95.44 169 ALA A C 1
ATOM 1158 O O . ALA A 1 169 ? -18.468 -2.365 43.217 1.00 95.44 169 ALA A O 1
ATOM 1159 N N . VAL A 1 170 ? -20.678 -2.087 43.531 1.00 86.88 170 VAL A N 1
ATOM 1160 C CA . VAL A 1 170 ? -20.529 -0.987 44.489 1.00 86.88 170 VAL A CA 1
ATOM 1161 C C . VAL A 1 170 ? -20.048 -1.579 45.811 1.00 86.88 170 VAL A C 1
ATOM 1163 O O . VAL A 1 170 ? -20.780 -2.319 46.467 1.00 86.88 170 VAL A O 1
ATOM 1166 N N . THR A 1 171 ? -18.831 -1.249 46.232 1.00 78.81 171 THR A N 1
ATOM 1167 C CA . THR A 1 171 ? -18.402 -1.515 47.606 1.00 78.81 171 THR A CA 1
ATOM 1168 C C . THR A 1 171 ? -18.950 -0.407 48.494 1.00 78.81 171 THR A C 1
ATOM 1170 O O . THR A 1 171 ? -18.426 0.708 48.491 1.00 78.81 171 THR A O 1
ATOM 1173 N N . LEU A 1 172 ? -20.020 -0.690 49.239 1.00 73.69 172 LEU A N 1
ATOM 1174 C CA . LEU A 1 172 ? -20.420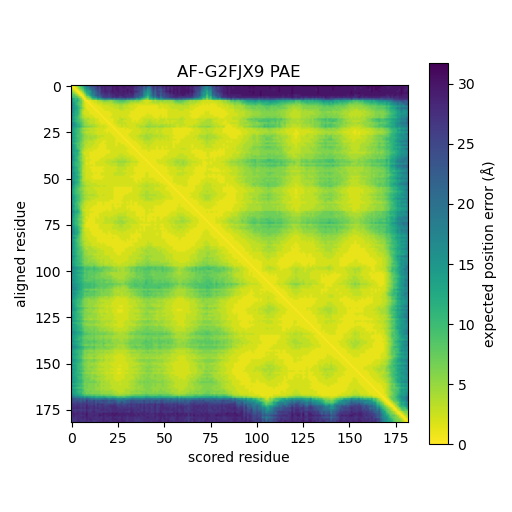 0.192 50.331 1.00 73.69 172 LEU A CA 1
ATOM 1175 C C . LEU A 1 172 ? -19.337 0.139 51.423 1.00 73.69 172 LEU A C 1
ATOM 1177 O O . LEU A 1 172 ? -18.805 -0.946 51.685 1.00 73.69 172 LEU A O 1
ATOM 1181 N N . PRO A 1 173 ? -18.984 1.271 52.060 1.00 71.75 173 PRO A N 1
ATOM 1182 C CA . PRO A 1 173 ? -18.154 1.227 53.255 1.00 71.75 173 PRO A CA 1
ATOM 1183 C C . PRO A 1 173 ? -18.843 0.334 54.291 1.00 71.75 173 PRO A C 1
ATOM 1185 O O . PRO A 1 173 ? -20.069 0.364 54.407 1.00 71.75 173 PRO A O 1
ATOM 1188 N N . ALA A 1 174 ? -18.062 -0.483 55.003 1.00 68.00 174 ALA A N 1
ATOM 1189 C CA . ALA A 1 174 ? -18.591 -1.339 56.056 1.00 68.00 174 ALA A CA 1
ATOM 1190 C C . ALA A 1 174 ? -19.457 -0.493 56.998 1.00 68.00 174 ALA A C 1
ATOM 1192 O O . ALA A 1 174 ? -19.000 0.534 57.504 1.00 68.00 174 ALA A O 1
ATOM 1193 N N . ASP A 1 175 ? -20.710 -0.904 57.182 1.00 64.06 175 ASP A N 1
ATOM 1194 C CA . ASP A 1 175 ? -21.618 -0.281 58.135 1.00 64.06 175 ASP A CA 1
ATOM 1195 C C . ASP A 1 175 ? -21.020 -0.455 59.536 1.00 64.06 175 ASP A C 1
ATOM 1197 O O . ASP A 1 175 ? -21.059 -1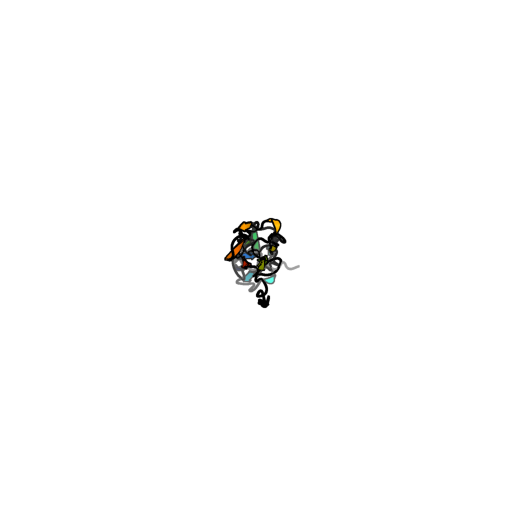.534 60.125 1.00 64.06 175 ASP A O 1
ATOM 1201 N N . VAL A 1 176 ? -20.373 0.600 60.028 1.00 60.56 176 VAL A N 1
ATOM 1202 C CA . VAL A 1 176 ? -19.768 0.643 61.360 1.00 60.56 176 VAL A CA 1
ATOM 1203 C C . VAL A 1 176 ? -20.740 1.178 62.402 1.00 60.56 176 VAL A C 1
ATOM 1205 O O . VAL A 1 176 ? -20.276 1.697 63.410 1.00 60.56 176 VAL A O 1
ATOM 1208 N N . THR A 1 177 ? -22.062 1.088 62.217 1.00 64.69 177 THR A N 1
ATOM 1209 C CA . THR A 1 177 ? -22.981 1.483 63.293 1.00 64.69 177 THR A CA 1
ATOM 1210 C C . THR A 1 177 ? -22.739 0.608 64.534 1.00 64.69 177 THR A C 1
ATOM 1212 O O . THR A 1 177 ? -23.044 -0.589 64.531 1.00 64.69 177 THR A O 1
ATOM 1215 N N . PRO A 1 178 ? -22.170 1.152 65.635 1.00 61.78 178 PRO A N 1
ATOM 1216 C CA . PRO A 1 178 ? -22.096 0.391 66.862 1.00 61.78 178 PRO A CA 1
ATOM 1217 C C . PRO A 1 178 ? -23.526 0.279 67.377 1.00 61.78 178 PRO A C 1
ATOM 1219 O O . PRO A 1 178 ? -24.202 1.282 67.604 1.00 61.78 178 PRO A O 1
ATOM 1222 N N . ARG A 1 179 ? -23.995 -0.955 67.561 1.00 63.31 179 ARG A N 1
ATOM 1223 C CA . ARG A 1 179 ? -25.243 -1.226 68.268 1.00 63.31 179 ARG A CA 1
ATOM 1224 C C . ARG A 1 179 ? -25.089 -0.736 69.709 1.00 63.31 179 ARG A C 1
ATOM 1226 O O . ARG A 1 179 ? -24.624 -1.482 70.568 1.00 63.31 179 ARG A O 1
ATOM 1233 N N . SER A 1 180 ? -25.486 0.501 69.988 1.00 64.62 180 SER A N 1
ATOM 1234 C CA . SER A 1 180 ? -25.754 0.944 71.351 1.00 64.62 180 SER A CA 1
ATOM 1235 C C . SER A 1 180 ? -26.953 0.143 71.856 1.00 64.62 180 SER A C 1
ATOM 1237 O O . SER A 1 180 ? -28.087 0.343 71.428 1.00 64.62 180 SER A O 1
ATOM 1239 N N . SER A 1 181 ? -26.680 -0.847 72.708 1.00 61.62 181 SER A N 1
ATOM 1240 C CA . SER A 1 181 ? -27.731 -1.488 73.500 1.00 61.62 181 SER A CA 1
ATOM 1241 C C . SER A 1 181 ? -27.926 -0.671 74.788 1.00 61.62 181 SER A C 1
ATOM 1243 O O . SER A 1 181 ? -26.920 -0.190 75.316 1.00 61.62 181 SER A O 1
ATOM 1245 N N . PRO A 1 182 ? -29.183 -0.471 75.224 1.00 71.50 182 PRO A N 1
ATOM 1246 C CA . PRO A 1 182 ? -29.552 0.350 76.379 1.00 71.50 182 PRO A CA 1
ATOM 1247 C C . PRO A 1 182 ? -29.132 -0.251 77.724 1.00 71.50 182 PRO A C 1
ATOM 1249 O O . PRO A 1 182 ? -28.932 -1.487 77.790 1.00 71.50 182 PRO A O 1
#

Radius of gyration: 33.27 Å; Cα contacts (8 Å, |Δi|>4): 397; chains: 1; bounding box: 66×26×121 Å